Protein AF-A0A087XNB4-F1 (afdb_monomer_lite)

Secondary structure (DSSP, 8-state):
--HHHHHHHHHHHHHHHHHHHHHHHHHHHHHHHHHHHS--TTPPP-HHHHHHHHHHHHHHHHHHHHHH-GGGGGTHHHHHHHHHHHHHHTTSGGGHHHHHHHHHHHHHHHHHHHHSTTTS--TTS-TTHHHHHHHHHHHHHHHHHHHHHHHHHHHTTSTTHHHHHHHHHHHHHHHHHHHHHHHHH--HHHHHHHHHHHHHHHHHHHHHTT---

Radius of gyration: 19.54 Å; chains: 1; bounding box: 51×33×61 Å

Structure (mmCIF, N/CA/C/O backbone):
data_AF-A0A087XNB4-F1
#
_entry.id   AF-A0A087XNB4-F1
#
loop_
_atom_site.group_PDB
_atom_site.id
_atom_site.type_symbol
_atom_site.label_atom_id
_atom_site.label_alt_id
_atom_site.label_comp_id
_atom_site.label_asym_id
_atom_site.label_entity_id
_atom_site.label_seq_id
_atom_site.pdbx_PDB_ins_code
_atom_site.Cartn_x
_atom_site.Cartn_y
_atom_site.Cartn_z
_atom_site.occupancy
_atom_site.B_iso_or_equiv
_atom_site.auth_seq_id
_atom_site.auth_comp_id
_atom_site.auth_asym_id
_atom_site.auth_atom_id
_atom_site.pdbx_PDB_model_num
ATOM 1 N N . MET A 1 1 ? 27.953 -1.414 -36.081 1.00 60.91 1 MET A N 1
ATOM 2 C CA . MET A 1 1 ? 27.127 -0.581 -35.188 1.00 60.91 1 MET A CA 1
ATOM 3 C C . MET A 1 1 ? 28.060 -0.105 -34.099 1.00 60.91 1 MET A C 1
ATOM 5 O O . MET A 1 1 ? 28.612 -0.952 -33.402 1.00 60.91 1 MET A O 1
ATOM 9 N N . ASP A 1 2 ? 28.358 1.191 -34.070 1.00 81.31 2 ASP A N 1
ATOM 10 C CA . ASP A 1 2 ? 29.365 1.748 -33.164 1.00 81.31 2 ASP A CA 1
ATOM 11 C C . ASP A 1 2 ? 28.867 1.728 -31.717 1.00 81.31 2 ASP A C 1
ATOM 13 O O . ASP A 1 2 ? 27.696 1.986 -31.442 1.00 81.31 2 ASP A O 1
ATOM 17 N N . ILE A 1 3 ? 29.773 1.457 -30.776 1.00 76.12 3 ILE A N 1
ATOM 18 C CA . ILE A 1 3 ? 29.474 1.359 -29.334 1.00 76.12 3 ILE A CA 1
ATOM 19 C C . ILE A 1 3 ? 28.824 2.659 -28.804 1.00 76.12 3 ILE A C 1
ATOM 21 O O . ILE A 1 3 ? 27.988 2.637 -27.896 1.00 76.12 3 ILE A O 1
ATOM 25 N N . LEU A 1 4 ? 29.154 3.796 -29.422 1.00 74.69 4 LEU A N 1
ATOM 26 C CA . LEU A 1 4 ? 28.573 5.107 -29.122 1.00 74.69 4 LEU A CA 1
ATOM 27 C C . LEU A 1 4 ? 27.109 5.235 -29.578 1.00 74.69 4 LEU A C 1
ATOM 29 O O . LEU A 1 4 ? 26.303 5.852 -28.881 1.00 74.69 4 LEU A O 1
ATOM 33 N N . GLU A 1 5 ? 26.736 4.627 -30.707 1.00 76.88 5 GLU A N 1
ATOM 34 C CA . GLU A 1 5 ? 25.346 4.613 -31.179 1.00 76.88 5 GLU A CA 1
ATOM 35 C C . GLU A 1 5 ? 24.471 3.712 -30.303 1.00 76.88 5 GLU A C 1
ATOM 37 O O . GLU A 1 5 ? 23.331 4.070 -29.998 1.00 76.88 5 GLU A O 1
ATOM 42 N N . THR A 1 6 ? 25.013 2.581 -29.832 1.00 80.44 6 THR A N 1
ATOM 43 C CA . THR A 1 6 ? 24.311 1.693 -28.893 1.00 80.44 6 THR A CA 1
ATOM 44 C C . THR A 1 6 ? 24.045 2.359 -27.545 1.00 80.44 6 THR A C 1
ATOM 46 O O . THR A 1 6 ? 22.918 2.289 -27.054 1.00 80.44 6 THR A O 1
ATOM 49 N N . ASP A 1 7 ? 25.020 3.074 -26.971 1.00 83.19 7 ASP A N 1
ATOM 50 C CA . ASP A 1 7 ? 24.833 3.751 -25.678 1.00 83.19 7 ASP A CA 1
ATOM 51 C C . ASP A 1 7 ? 23.822 4.909 -25.775 1.00 83.19 7 ASP A C 1
ATOM 53 O O . ASP A 1 7 ? 22.916 5.053 -24.943 1.00 83.19 7 ASP A O 1
ATOM 57 N N . ALA A 1 8 ? 23.900 5.701 -26.850 1.00 81.56 8 ALA A N 1
ATOM 58 C CA . ALA A 1 8 ? 22.950 6.780 -27.103 1.00 81.56 8 ALA A CA 1
ATOM 59 C C . ALA A 1 8 ? 21.514 6.259 -27.307 1.00 81.56 8 ALA A C 1
ATOM 61 O O . ALA A 1 8 ? 20.555 6.866 -26.803 1.00 81.56 8 ALA A O 1
ATOM 62 N N . TYR A 1 9 ? 21.353 5.133 -28.009 1.00 82.50 9 TYR A N 1
ATOM 63 C CA . TYR A 1 9 ? 20.066 4.462 -28.191 1.00 82.50 9 TYR A CA 1
ATOM 64 C C . TYR A 1 9 ? 19.499 3.954 -26.858 1.00 82.50 9 TYR A C 1
ATOM 66 O O . TYR A 1 9 ? 18.350 4.263 -26.523 1.00 82.50 9 TYR A O 1
ATOM 74 N N . ASP A 1 10 ? 20.306 3.266 -26.049 1.00 83.44 10 ASP A N 1
ATOM 75 C CA . ASP A 1 10 ? 19.886 2.716 -24.756 1.00 83.44 10 ASP A CA 1
ATOM 76 C C . ASP A 1 10 ? 19.481 3.807 -23.762 1.00 83.44 10 ASP A C 1
ATOM 78 O O . ASP A 1 10 ? 18.458 3.693 -23.074 1.00 83.44 10 ASP A O 1
ATOM 82 N N . LYS A 1 11 ? 20.223 4.918 -23.716 1.00 83.56 11 LYS A N 1
ATOM 83 C CA . LYS A 1 11 ? 19.874 6.074 -22.880 1.00 83.56 11 LYS A CA 1
ATOM 84 C C . LYS A 1 11 ? 18.548 6.701 -23.308 1.00 83.56 11 LYS A C 1
ATOM 86 O O . LYS A 1 11 ? 17.718 7.024 -22.453 1.00 83.56 11 LYS A O 1
ATOM 91 N N . ARG A 1 12 ? 18.313 6.845 -24.618 1.00 85.38 12 ARG A N 1
ATOM 92 C CA . ARG A 1 12 ? 17.049 7.370 -25.160 1.00 85.38 12 ARG A CA 1
ATOM 93 C C . ARG A 1 12 ? 15.884 6.429 -24.850 1.00 85.38 12 ARG A C 1
ATOM 95 O O . ARG A 1 12 ? 14.835 6.898 -24.411 1.00 85.38 12 ARG A O 1
ATOM 102 N N . ARG A 1 13 ? 16.081 5.118 -25.003 1.00 86.44 13 ARG A N 1
ATOM 103 C CA . ARG A 1 13 ? 15.081 4.094 -24.680 1.00 86.44 13 ARG A CA 1
ATOM 104 C C . ARG A 1 13 ? 14.716 4.109 -23.198 1.00 86.44 13 ARG A C 1
ATOM 106 O O . ARG A 1 13 ? 13.531 4.171 -22.885 1.00 86.44 13 ARG A O 1
ATOM 113 N N . ARG A 1 14 ? 15.699 4.137 -22.287 1.00 82.19 14 ARG A N 1
ATOM 114 C CA . ARG A 1 14 ? 15.447 4.250 -20.837 1.00 82.19 14 ARG A CA 1
ATOM 115 C C . ARG A 1 14 ? 14.628 5.491 -20.497 1.00 82.19 14 ARG A C 1
ATOM 117 O O . ARG A 1 14 ? 13.626 5.371 -19.803 1.00 82.19 14 ARG A O 1
ATOM 124 N N . ARG A 1 15 ? 14.996 6.657 -21.039 1.00 81.50 15 ARG A N 1
ATOM 125 C CA . ARG A 1 15 ? 14.243 7.901 -20.821 1.00 81.50 15 ARG A CA 1
ATOM 126 C C . ARG A 1 15 ? 12.795 7.786 -21.292 1.00 81.50 15 ARG A C 1
ATOM 128 O O . ARG A 1 15 ? 11.897 8.169 -20.554 1.00 81.50 15 ARG A O 1
ATOM 135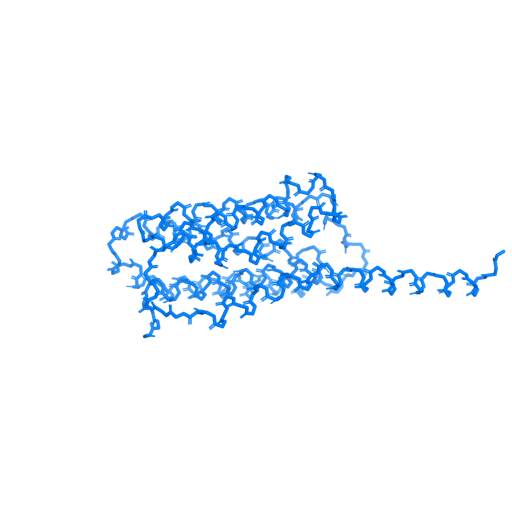 N N . ASN A 1 16 ? 12.565 7.238 -22.483 1.00 87.69 16 ASN A N 1
ATOM 136 C CA . ASN A 1 16 ? 11.213 7.074 -23.017 1.00 87.69 16 ASN A CA 1
ATOM 137 C C . ASN A 1 16 ? 10.369 6.132 -22.144 1.00 87.69 16 ASN A C 1
ATOM 139 O O . ASN A 1 16 ? 9.211 6.438 -21.875 1.00 87.69 16 ASN A O 1
ATOM 143 N N . MET A 1 17 ? 10.957 5.039 -21.646 1.00 86.31 17 MET A N 1
ATOM 144 C CA . MET A 1 17 ? 10.290 4.120 -20.716 1.00 86.31 17 MET A CA 1
ATOM 145 C C . MET A 1 17 ? 9.962 4.803 -19.383 1.00 86.31 17 MET A C 1
ATOM 147 O O . MET A 1 17 ? 8.850 4.664 -18.884 1.00 86.31 17 MET A O 1
ATOM 151 N N . SER A 1 18 ? 10.887 5.594 -18.830 1.00 85.75 18 SER A N 1
ATOM 152 C CA . SER A 1 18 ? 10.638 6.379 -17.617 1.00 85.75 18 SER A CA 1
ATOM 153 C C . SER A 1 18 ? 9.537 7.422 -17.820 1.00 85.75 18 SER A C 1
ATOM 155 O O . SER A 1 18 ? 8.663 7.544 -16.970 1.00 85.75 18 SER A O 1
ATOM 157 N N . CYS A 1 19 ? 9.528 8.139 -18.948 1.00 87.19 19 CYS A N 1
ATOM 158 C CA . CYS A 1 19 ? 8.459 9.084 -19.279 1.00 87.19 19 CYS A CA 1
ATOM 159 C C . CYS A 1 19 ? 7.106 8.378 -19.420 1.00 87.19 19 CYS A C 1
ATOM 161 O O . CYS A 1 19 ? 6.123 8.842 -18.852 1.00 87.19 19 CYS A O 1
ATOM 163 N N . ALA A 1 20 ? 7.049 7.248 -20.126 1.00 88.94 20 ALA A N 1
ATOM 164 C CA . ALA A 1 20 ? 5.820 6.476 -20.278 1.00 88.94 20 ALA A CA 1
ATOM 165 C C . ALA A 1 20 ? 5.298 5.955 -18.929 1.00 88.94 20 ALA A C 1
ATOM 167 O O . ALA A 1 20 ? 4.095 6.005 -18.677 1.00 88.94 20 ALA A O 1
ATOM 168 N N . LEU A 1 21 ? 6.189 5.508 -18.039 1.00 88.75 21 LEU A N 1
ATOM 169 C CA . LEU A 1 21 ? 5.824 5.058 -16.697 1.00 88.75 21 LEU A CA 1
ATOM 170 C C . LEU A 1 21 ? 5.305 6.215 -15.834 1.00 88.75 21 LEU A C 1
ATOM 172 O O . LEU A 1 21 ? 4.262 6.079 -15.202 1.00 88.75 21 LEU A O 1
ATOM 176 N N . LEU A 1 22 ? 5.973 7.372 -15.856 1.00 89.44 22 LEU A N 1
ATOM 177 C CA . LEU A 1 22 ? 5.508 8.572 -15.151 1.00 89.44 22 LEU A CA 1
ATOM 178 C C . LEU A 1 22 ? 4.128 9.023 -15.641 1.00 89.44 22 LEU A C 1
ATOM 180 O O . LEU A 1 22 ? 3.253 9.305 -14.828 1.00 89.44 22 LEU A O 1
ATOM 184 N N . LEU A 1 23 ? 3.911 9.033 -16.958 1.00 91.31 23 LEU A N 1
ATOM 185 C CA . LEU A 1 23 ? 2.609 9.350 -17.547 1.00 91.31 23 LEU A CA 1
ATOM 186 C C . LEU A 1 23 ? 1.542 8.318 -17.160 1.00 91.31 23 LEU A C 1
ATOM 188 O O . LEU A 1 23 ? 0.409 8.696 -16.877 1.00 91.31 23 LEU A O 1
ATOM 192 N N . SER A 1 24 ? 1.907 7.036 -17.079 1.00 91.56 24 SER A N 1
ATOM 193 C CA . SER A 1 24 ? 0.998 5.970 -16.633 1.00 91.56 24 SER A CA 1
ATOM 194 C C . SER A 1 24 ? 0.610 6.112 -15.156 1.00 91.56 24 SER A C 1
ATOM 196 O O . SER A 1 24 ? -0.505 5.763 -14.789 1.00 91.56 24 SER A O 1
ATOM 198 N N . LEU A 1 25 ? 1.500 6.642 -14.307 1.00 92.75 25 LEU A N 1
ATOM 199 C CA . LEU A 1 25 ? 1.248 6.868 -12.876 1.00 92.75 25 LEU A CA 1
ATOM 200 C C . LEU A 1 25 ? 0.511 8.181 -12.577 1.00 92.75 25 LEU A C 1
ATOM 202 O O . LEU A 1 25 ? -0.021 8.347 -11.481 1.00 92.75 25 LEU A O 1
ATOM 206 N N . LEU A 1 26 ? 0.449 9.113 -13.527 1.00 94.19 26 LEU A N 1
ATOM 207 C CA . LEU A 1 26 ? -0.264 10.382 -13.376 1.00 94.19 26 LEU A CA 1
ATOM 208 C C . LEU A 1 26 ? -1.719 10.229 -12.881 1.00 94.19 26 LEU A C 1
ATOM 210 O O . LEU A 1 26 ? -2.068 10.930 -11.929 1.00 94.19 26 LEU A O 1
ATOM 214 N N . PRO A 1 27 ? -2.561 9.319 -13.417 1.00 93.75 27 PRO A N 1
ATOM 215 C CA . PRO A 1 27 ? -3.910 9.113 -12.887 1.00 93.75 27 PRO A CA 1
ATOM 216 C C . PRO A 1 27 ? -3.914 8.635 -11.429 1.00 93.75 27 PRO A C 1
ATOM 218 O O . PRO A 1 27 ? -4.753 9.085 -10.652 1.00 93.75 27 PRO A O 1
ATOM 221 N N . PHE A 1 28 ? -2.961 7.787 -11.026 1.00 94.12 28 PHE A N 1
ATOM 222 C CA . PHE A 1 28 ? -2.816 7.358 -9.632 1.00 94.12 28 PHE A CA 1
ATOM 223 C C . PHE 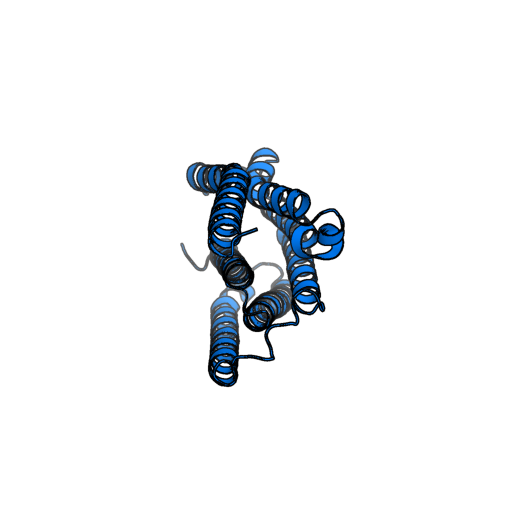A 1 28 ? -2.526 8.549 -8.706 1.00 94.12 28 PHE A C 1
ATOM 225 O O . PHE A 1 28 ? -3.207 8.724 -7.692 1.00 94.12 28 PHE A O 1
ATOM 232 N N . PHE A 1 29 ? -1.564 9.403 -9.070 1.00 93.69 29 PHE A N 1
ATOM 233 C CA . PHE A 1 29 ? -1.226 10.586 -8.276 1.00 93.69 29 PHE A CA 1
ATOM 234 C C . PHE A 1 29 ? -2.378 11.591 -8.224 1.00 93.69 29 PHE A C 1
ATOM 236 O O . PHE A 1 29 ? -2.675 12.122 -7.156 1.00 93.69 29 PHE A O 1
ATOM 243 N N . LEU A 1 30 ? -3.061 11.814 -9.350 1.00 94.19 30 LEU A N 1
ATOM 244 C CA . LEU A 1 30 ? -4.202 12.723 -9.421 1.00 94.19 30 LEU A CA 1
ATOM 245 C C . LEU A 1 30 ? -5.372 12.222 -8.567 1.00 94.19 30 LEU A C 1
ATOM 247 O O . LEU A 1 30 ? -5.955 12.998 -7.816 1.00 94.19 30 LEU A O 1
ATOM 251 N N . SER A 1 31 ? -5.676 10.923 -8.623 1.00 93.62 31 SER A N 1
ATOM 252 C CA . SER A 1 31 ? -6.711 10.313 -7.786 1.00 93.62 31 SER A CA 1
ATOM 253 C C . SER A 1 31 ? -6.347 10.355 -6.303 1.00 93.62 31 SER A C 1
ATOM 255 O O . SER A 1 31 ? -7.221 10.597 -5.477 1.00 93.62 31 SER A O 1
ATOM 257 N N . SER A 1 32 ? -5.073 10.147 -5.957 1.00 91.06 32 SER A N 1
ATOM 258 C CA . SER A 1 32 ? -4.587 10.252 -4.574 1.00 91.06 32 SER A CA 1
ATOM 259 C C . SER A 1 32 ? -4.741 11.678 -4.046 1.00 91.06 32 SER A C 1
ATOM 261 O O . SER A 1 32 ? -5.262 11.885 -2.954 1.00 91.06 32 SER A O 1
ATOM 263 N N . ALA A 1 33 ? -4.340 12.674 -4.842 1.00 92.06 33 ALA A N 1
ATOM 264 C CA . ALA A 1 33 ? -4.493 14.083 -4.499 1.00 92.06 33 ALA A CA 1
ATOM 265 C C . ALA A 1 33 ? -5.969 14.474 -4.350 1.00 92.06 33 ALA A C 1
ATOM 267 O O . ALA A 1 33 ? -6.322 15.160 -3.396 1.00 92.06 33 ALA A O 1
ATOM 268 N N . LEU A 1 34 ? -6.837 13.995 -5.248 1.00 91.06 34 LEU A N 1
ATOM 269 C CA . LEU A 1 34 ? -8.278 14.217 -5.165 1.00 91.06 34 LEU A CA 1
ATOM 270 C C . LEU A 1 34 ? -8.878 13.588 -3.902 1.00 91.06 34 LEU A C 1
ATOM 272 O O . LEU A 1 34 ? -9.683 14.232 -3.239 1.00 91.06 34 LEU A O 1
ATOM 276 N N . TYR A 1 35 ? -8.465 12.371 -3.541 1.00 89.38 35 TYR A N 1
ATOM 277 C CA . TYR A 1 35 ? -8.895 11.720 -2.303 1.00 89.38 35 TYR A CA 1
ATOM 278 C C . TYR A 1 35 ? -8.515 12.544 -1.068 1.00 89.38 35 TYR A C 1
ATOM 280 O O . TYR A 1 35 ? -9.380 12.817 -0.243 1.00 89.38 35 TYR A O 1
ATOM 288 N N . PHE A 1 36 ? -7.264 13.006 -0.963 1.00 87.75 36 PHE A N 1
ATOM 289 C CA . PHE A 1 36 ? -6.839 13.857 0.155 1.00 87.75 36 PHE A CA 1
ATOM 290 C C . PHE A 1 36 ? -7.492 15.245 0.138 1.00 87.75 36 PHE A C 1
ATOM 292 O O . PHE A 1 36 ? -7.735 15.810 1.198 1.00 87.75 36 PHE A O 1
ATOM 299 N N . TYR A 1 37 ? -7.801 15.794 -1.038 1.00 87.94 37 TYR A N 1
ATOM 300 C CA . TYR A 1 37 ? -8.512 17.068 -1.169 1.00 87.94 37 TYR A CA 1
ATOM 301 C C . TYR A 1 37 ? -9.979 16.964 -0.731 1.00 87.94 37 TYR A C 1
ATOM 303 O O . TYR A 1 37 ? -10.493 17.858 -0.066 1.00 87.94 37 TYR A O 1
ATOM 311 N N . LEU A 1 38 ? -10.650 15.868 -1.094 1.00 84.44 38 LEU A N 1
ATOM 312 C CA . LEU A 1 38 ? -12.036 15.584 -0.717 1.00 84.44 38 LEU A CA 1
ATOM 313 C C . LEU A 1 38 ? -12.165 14.975 0.683 1.00 84.44 38 LEU A C 1
ATOM 315 O O . LEU A 1 38 ? -13.283 14.723 1.126 1.00 84.44 38 LEU A O 1
ATOM 319 N N . TRP A 1 39 ? -11.050 14.707 1.364 1.00 77.06 39 TRP A N 1
ATOM 320 C CA . TRP A 1 39 ? -11.043 14.100 2.686 1.00 77.06 39 TRP A CA 1
ATOM 321 C C . TRP A 1 39 ? -11.711 15.032 3.700 1.00 77.06 39 TRP A C 1
ATOM 323 O O . TRP A 1 39 ? -11.102 15.978 4.199 1.00 77.06 39 TRP A O 1
ATOM 333 N N . THR A 1 40 ? -12.968 14.743 4.026 1.00 66.44 40 THR A N 1
ATOM 334 C CA . THR A 1 40 ? -13.670 15.352 5.153 1.00 66.44 40 THR A CA 1
ATOM 335 C C . THR A 1 40 ? -14.091 14.258 6.142 1.00 66.44 40 THR A C 1
ATOM 337 O O . THR A 1 40 ? -14.684 13.255 5.737 1.00 66.44 40 THR A O 1
ATOM 340 N N . PRO A 1 41 ? -13.770 14.411 7.441 1.00 59.03 41 PRO A N 1
ATOM 341 C CA . PRO A 1 41 ? -14.021 13.380 8.453 1.00 59.03 41 PRO A CA 1
ATOM 342 C C . PRO A 1 41 ? -15.515 13.077 8.677 1.00 59.03 41 PRO A C 1
ATOM 344 O O . PRO A 1 41 ? -15.837 12.021 9.211 1.00 59.03 41 PRO A O 1
ATOM 347 N N . ASP A 1 42 ? -16.415 13.949 8.207 1.00 56.28 42 ASP A N 1
ATOM 348 C CA . ASP A 1 42 ? -17.870 13.844 8.393 1.00 56.28 42 ASP A CA 1
ATOM 349 C C . ASP A 1 42 ? -18.633 13.332 7.152 1.00 56.28 42 ASP A C 1
ATOM 351 O O . ASP A 1 42 ? -19.862 13.428 7.083 1.00 56.28 42 ASP A O 1
ATOM 355 N N . LEU A 1 43 ? -17.938 12.811 6.132 1.00 59.06 43 LEU A N 1
ATOM 356 C CA . LEU A 1 43 ? -18.603 12.243 4.955 1.00 59.06 43 LEU A CA 1
ATOM 357 C C . LEU A 1 43 ? -19.446 11.024 5.342 1.00 59.06 43 LEU A C 1
ATOM 359 O O . LEU A 1 43 ? -18.936 10.012 5.821 1.00 59.06 43 LEU A O 1
ATOM 363 N N . VAL A 1 44 ? -20.747 11.108 5.055 1.00 72.75 44 VAL A N 1
ATOM 364 C CA . VAL A 1 44 ? -21.686 9.990 5.191 1.00 72.75 44 VAL A CA 1
ATOM 365 C C . VAL A 1 44 ? -21.141 8.781 4.415 1.00 72.75 44 VAL A C 1
ATOM 367 O O . VAL A 1 44 ? -20.773 8.931 3.240 1.00 72.75 44 VAL A O 1
ATOM 370 N N . PRO A 1 45 ? -21.082 7.582 5.028 1.00 78.88 45 PRO A N 1
ATOM 371 C CA . PRO A 1 45 ? -20.606 6.385 4.349 1.00 78.88 45 PRO A CA 1
ATOM 372 C C . PRO A 1 45 ? -21.467 6.126 3.112 1.00 78.88 45 PRO A C 1
ATOM 374 O O . PRO A 1 45 ? -22.679 5.924 3.202 1.00 78.88 45 PRO A O 1
ATOM 377 N N . SER A 1 46 ? -20.845 6.177 1.936 1.00 86.19 46 SER A N 1
ATOM 378 C CA . SER A 1 46 ? -21.529 6.086 0.651 1.00 86.19 46 SER A CA 1
ATOM 379 C C . SER A 1 46 ? -20.703 5.272 -0.337 1.00 86.19 46 SER A C 1
ATOM 381 O O . SER A 1 46 ? -19.481 5.176 -0.241 1.00 86.19 46 SER A O 1
ATOM 383 N N . VAL A 1 47 ? -21.370 4.709 -1.344 1.00 87.06 47 VAL A N 1
ATOM 384 C CA . VAL A 1 47 ? -20.688 3.982 -2.428 1.00 87.06 47 VAL A CA 1
ATOM 385 C C . VAL A 1 47 ? -19.702 4.895 -3.169 1.00 87.06 47 VAL A C 1
ATOM 387 O O . VAL A 1 47 ? -18.651 4.444 -3.616 1.00 87.06 47 VAL A O 1
ATOM 390 N N . VAL A 1 48 ? -20.006 6.195 -3.250 1.00 87.19 48 VAL A N 1
ATOM 391 C CA . VAL A 1 48 ? -19.125 7.192 -3.867 1.00 87.19 48 VAL A CA 1
ATOM 392 C C . VAL A 1 48 ? -17.857 7.389 -3.038 1.00 87.19 48 VAL A C 1
ATOM 394 O O . VAL A 1 48 ? -16.771 7.353 -3.609 1.00 87.19 48 VAL A O 1
ATOM 397 N N . SER A 1 49 ? -17.952 7.536 -1.711 1.00 86.94 49 SER A N 1
ATOM 398 C CA . SER A 1 49 ? -16.757 7.675 -0.866 1.00 86.94 49 SER A CA 1
ATOM 399 C C . SER A 1 49 ? -15.902 6.405 -0.861 1.00 86.94 49 SER A C 1
ATOM 401 O O . SER A 1 49 ? -14.676 6.509 -0.892 1.00 86.94 49 SER A O 1
ATOM 403 N N . ALA A 1 50 ? -16.521 5.223 -0.938 1.00 89.88 50 ALA A N 1
ATOM 404 C CA . ALA A 1 50 ? -15.813 3.954 -1.138 1.00 89.88 50 ALA A CA 1
ATOM 405 C C . ALA A 1 50 ? -15.056 3.927 -2.471 1.00 89.88 50 ALA A C 1
ATOM 407 O O . ALA A 1 50 ? -13.865 3.623 -2.499 1.00 89.88 50 ALA A O 1
ATOM 408 N N . GLY A 1 51 ? -15.713 4.334 -3.561 1.00 89.44 51 GLY A N 1
ATOM 409 C CA . GLY A 1 51 ? -15.084 4.446 -4.874 1.00 89.44 51 GLY A CA 1
ATOM 410 C C . GLY A 1 51 ? -13.915 5.434 -4.893 1.00 89.44 51 GLY A C 1
ATOM 411 O O . GLY A 1 51 ? -12.853 5.104 -5.409 1.00 89.44 51 GLY A O 1
ATOM 412 N N . VAL A 1 52 ? -14.070 6.618 -4.292 1.00 90.94 52 VAL A N 1
ATOM 413 C CA . VAL A 1 52 ? -13.004 7.637 -4.221 1.00 90.94 52 VAL A CA 1
ATOM 414 C C . VAL A 1 52 ? -11.816 7.148 -3.385 1.00 90.94 52 VAL A C 1
ATOM 416 O O . VAL A 1 52 ? -10.674 7.410 -3.756 1.00 90.94 52 VAL A O 1
ATOM 419 N N . LYS A 1 53 ? -12.065 6.402 -2.301 1.00 90.94 53 LYS A N 1
ATOM 420 C CA . LYS A 1 53 ? -11.019 5.818 -1.449 1.00 90.94 53 LYS A CA 1
ATOM 421 C C . LYS A 1 53 ? -10.245 4.697 -2.149 1.00 90.94 53 LYS A C 1
ATOM 423 O O . LYS A 1 53 ? -9.026 4.663 -2.053 1.00 90.94 53 LYS A O 1
ATOM 428 N N . ALA A 1 54 ? -10.932 3.832 -2.895 1.00 93.50 54 ALA A N 1
ATOM 429 C CA . ALA A 1 54 ? -10.322 2.713 -3.620 1.00 93.50 54 ALA A CA 1
ATOM 430 C C . ALA A 1 54 ? -9.752 3.089 -5.004 1.00 93.50 54 ALA A C 1
ATOM 432 O O . ALA A 1 54 ? -8.977 2.336 -5.595 1.00 93.50 54 ALA A O 1
ATOM 433 N N . ALA A 1 55 ? -10.125 4.243 -5.566 1.00 93.75 55 ALA A N 1
ATOM 434 C CA . ALA A 1 55 ? -9.700 4.651 -6.905 1.00 93.75 55 ALA A CA 1
ATOM 435 C C . ALA A 1 55 ? -8.169 4.730 -7.078 1.00 93.75 55 ALA A C 1
ATOM 437 O O . ALA A 1 55 ? -7.674 4.191 -8.074 1.00 93.75 55 ALA A O 1
ATOM 438 N N . PRO A 1 56 ? -7.382 5.313 -6.146 1.00 94.06 56 PRO A N 1
ATOM 439 C CA . PRO A 1 56 ? -5.929 5.330 -6.278 1.00 94.06 56 PRO A CA 1
ATOM 440 C C . PRO A 1 56 ? -5.342 3.915 -6.363 1.00 94.06 56 PRO A C 1
ATOM 442 O O . PRO A 1 56 ? -4.569 3.612 -7.274 1.00 94.06 56 PRO A O 1
ATOM 445 N N . THR A 1 57 ? -5.744 3.016 -5.465 1.00 94.44 57 THR A N 1
ATOM 446 C CA . THR A 1 57 ? -5.221 1.645 -5.410 1.00 94.44 57 THR A CA 1
ATOM 447 C C . THR A 1 57 ? -5.603 0.836 -6.656 1.00 94.44 57 THR A C 1
ATOM 449 O O . THR A 1 57 ? -4.746 0.149 -7.218 1.00 94.44 57 THR A O 1
ATOM 452 N N . LEU A 1 58 ? -6.819 1.003 -7.194 1.00 95.56 58 LEU A N 1
ATOM 453 C CA . LEU A 1 58 ? -7.241 0.387 -8.466 1.00 95.56 58 LEU A CA 1
ATOM 454 C C . LEU A 1 58 ? -6.491 0.925 -9.693 1.00 95.56 58 LEU A C 1
ATOM 456 O O . LEU A 1 58 ? -6.128 0.159 -10.593 1.00 95.56 58 LEU A O 1
ATOM 460 N N . LEU A 1 59 ? -6.237 2.233 -9.750 1.00 95.62 59 LEU A N 1
ATOM 461 C CA . LEU A 1 59 ? -5.458 2.833 -10.836 1.00 95.62 59 LEU A CA 1
ATOM 462 C C . LEU A 1 59 ? -4.021 2.315 -10.814 1.00 95.62 59 LEU A C 1
ATOM 464 O O . LEU A 1 59 ? -3.485 1.940 -11.858 1.00 95.62 59 LEU A O 1
ATOM 468 N N . LEU A 1 60 ? -3.425 2.197 -9.626 1.00 94.38 60 LEU A N 1
ATOM 469 C CA . LEU A 1 60 ? -2.106 1.593 -9.467 1.00 94.38 60 LEU A CA 1
ATOM 470 C C . LEU A 1 60 ? -2.104 0.117 -9.896 1.00 94.38 60 LEU A C 1
ATOM 472 O O . LEU A 1 60 ? -1.191 -0.303 -10.609 1.00 94.38 60 LEU A O 1
ATOM 476 N N . ALA A 1 61 ? -3.143 -0.654 -9.553 1.00 94.50 61 ALA A N 1
ATOM 477 C CA . ALA A 1 61 ? -3.300 -2.039 -10.010 1.00 94.50 61 ALA A CA 1
ATOM 478 C C . ALA A 1 61 ? -3.320 -2.132 -11.544 1.00 94.50 61 ALA A C 1
ATOM 480 O O . ALA A 1 61 ? -2.634 -2.968 -12.132 1.00 94.50 61 ALA A O 1
ATOM 481 N N . THR A 1 62 ? -4.049 -1.227 -12.200 1.00 93.25 62 THR A N 1
ATOM 482 C CA . THR A 1 62 ? -4.156 -1.156 -13.666 1.00 93.25 62 THR A CA 1
ATOM 483 C C . THR A 1 62 ? -2.810 -0.835 -14.323 1.00 93.25 62 THR A C 1
ATOM 485 O O . THR A 1 62 ? -2.437 -1.446 -15.331 1.00 93.25 62 THR A O 1
ATOM 488 N N . VAL A 1 63 ? -2.023 0.070 -13.735 1.00 93.56 63 VAL A N 1
ATOM 489 C CA . VAL A 1 63 ? -0.656 0.360 -14.200 1.00 93.56 63 VAL A CA 1
ATOM 490 C C . VAL A 1 63 ? 0.232 -0.874 -14.050 1.00 93.56 63 VAL A C 1
ATOM 492 O O . VAL A 1 63 ? 0.908 -1.277 -14.993 1.00 93.56 63 VAL A O 1
ATOM 495 N N . VAL A 1 64 ? 0.191 -1.545 -12.900 1.00 91.50 64 VAL A N 1
ATOM 496 C CA . VAL A 1 64 ? 0.982 -2.763 -12.680 1.00 91.50 64 VAL A CA 1
ATOM 497 C C . VAL A 1 64 ? 0.598 -3.870 -13.671 1.00 91.50 64 VAL A C 1
ATOM 499 O O . VAL A 1 64 ? 1.493 -4.541 -14.191 1.00 91.50 64 VAL A O 1
ATOM 502 N N . LEU A 1 65 ? -0.693 -4.040 -13.970 1.00 91.50 65 LEU A N 1
ATOM 503 C CA . LEU A 1 65 ? -1.202 -5.011 -14.947 1.00 91.50 65 LEU A CA 1
ATOM 504 C C . LEU A 1 65 ? -0.769 -4.697 -16.376 1.00 91.50 65 LEU A C 1
ATOM 506 O O . LEU A 1 65 ? -0.337 -5.598 -17.091 1.00 91.50 65 LEU A O 1
ATOM 510 N N . SER A 1 66 ? -0.862 -3.437 -16.794 1.00 90.06 66 SER A N 1
ATOM 511 C CA . SER A 1 66 ? -0.505 -3.031 -18.159 1.00 90.06 66 SER A CA 1
ATOM 512 C C . SER A 1 66 ? 0.991 -3.181 -18.443 1.00 90.06 66 SER A C 1
ATOM 514 O O . SER A 1 66 ? 1.364 -3.538 -19.558 1.00 90.06 66 SER A O 1
ATOM 516 N N . TRP A 1 67 ? 1.845 -2.985 -17.435 1.00 88.81 67 TRP A N 1
ATOM 517 C CA . TRP A 1 67 ? 3.300 -3.083 -17.589 1.00 88.81 67 TRP A CA 1
ATOM 518 C C . TRP A 1 67 ? 3.862 -4.495 -17.372 1.00 88.81 67 TRP A C 1
ATOM 520 O O . TRP A 1 67 ? 4.826 -4.870 -18.035 1.00 88.81 67 TRP A O 1
ATOM 530 N N . ASN A 1 68 ? 3.282 -5.288 -16.463 1.00 85.38 68 ASN A N 1
ATOM 531 C CA . ASN A 1 68 ? 3.789 -6.630 -16.123 1.00 85.38 68 ASN A CA 1
ATOM 532 C C . ASN A 1 68 ? 2.958 -7.779 -16.723 1.00 85.38 68 ASN A C 1
ATOM 534 O O . ASN A 1 68 ? 3.343 -8.947 -16.614 1.00 85.38 68 ASN A O 1
ATOM 538 N N . GLY A 1 69 ? 1.821 -7.461 -17.345 1.00 85.00 69 GLY A N 1
ATOM 539 C CA . GLY A 1 69 ? 0.885 -8.423 -17.915 1.00 85.00 69 GLY A CA 1
ATOM 540 C C . GLY A 1 69 ? 0.088 -9.209 -16.868 1.00 85.00 69 GLY A C 1
ATOM 541 O O . GLY A 1 69 ? 0.23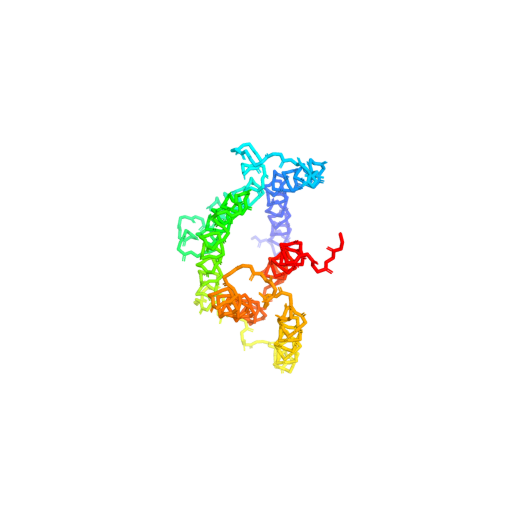6 -9.040 -15.655 1.00 85.00 69 GLY A O 1
ATOM 542 N N . GLY A 1 70 ? -0.754 -10.128 -17.350 1.00 80.00 70 GLY A N 1
ATOM 543 C CA . GLY A 1 70 ? -1.683 -10.902 -16.513 1.00 80.00 70 GLY A CA 1
ATOM 544 C C . GLY A 1 70 ? -1.021 -11.802 -15.463 1.00 80.00 70 GLY A C 1
ATOM 545 O O . GLY A 1 70 ? -1.643 -12.134 -14.463 1.00 80.00 70 GLY A O 1
ATOM 546 N N . GLN A 1 71 ? 0.264 -12.138 -15.621 1.00 81.88 71 GLN A N 1
ATOM 547 C CA . GLN A 1 71 ? 1.012 -12.897 -14.608 1.00 81.88 71 GLN A CA 1
ATOM 548 C C . GLN A 1 71 ? 1.147 -12.135 -13.278 1.00 81.88 71 GLN A C 1
ATOM 550 O O . GLN A 1 71 ? 1.318 -12.753 -12.232 1.00 81.88 71 GLN A O 1
ATOM 555 N N . SER A 1 72 ? 1.019 -10.803 -13.296 1.00 83.62 72 SER A N 1
ATOM 556 C CA . SER A 1 72 ? 1.029 -9.974 -12.086 1.00 83.62 72 SER A CA 1
ATOM 557 C C . SER A 1 72 ? -0.258 -10.089 -11.254 1.00 83.62 72 SER A C 1
ATOM 559 O O . SER A 1 72 ? -0.260 -9.715 -10.081 1.00 83.62 72 SER A O 1
ATOM 561 N N . VAL A 1 73 ? -1.350 -10.633 -11.818 1.00 82.75 73 VAL A N 1
ATOM 562 C CA . VAL A 1 73 ? -2.631 -10.833 -11.104 1.00 82.75 73 VAL A CA 1
ATOM 563 C C . VAL A 1 73 ? -2.453 -11.757 -9.902 1.00 82.75 73 VAL A C 1
ATOM 565 O O . VAL A 1 73 ? -3.019 -11.493 -8.852 1.00 82.75 73 VAL A O 1
ATOM 568 N N . LEU A 1 74 ? -1.621 -12.796 -10.013 1.00 85.38 74 LEU A N 1
ATOM 569 C CA . LEU A 1 74 ? -1.300 -13.689 -8.891 1.00 85.38 74 LEU A CA 1
ATOM 570 C C . LEU A 1 74 ? -0.253 -13.100 -7.929 1.00 85.38 74 LEU A C 1
ATOM 572 O O . LEU A 1 74 ? 0.216 -13.800 -7.035 1.00 85.38 74 LEU A O 1
ATOM 576 N N . GLY A 1 75 ? 0.130 -11.835 -8.116 1.00 89.62 75 GLY A N 1
ATOM 577 C CA . GLY A 1 75 ? 1.115 -11.157 -7.289 1.00 89.62 75 GLY A CA 1
ATOM 578 C C . GLY A 1 75 ? 0.733 -9.724 -6.939 1.00 89.62 75 GLY A C 1
ATOM 579 O O . GLY A 1 75 ? -0.300 -9.496 -6.312 1.00 89.62 75 GLY A O 1
ATOM 580 N N . VAL A 1 76 ? 1.561 -8.746 -7.326 1.00 91.75 76 VAL A N 1
ATOM 581 C CA . VAL A 1 76 ? 1.377 -7.336 -6.928 1.00 91.75 76 VAL A CA 1
ATOM 582 C C . VAL A 1 76 ? 0.038 -6.766 -7.402 1.00 91.75 76 VAL A C 1
ATOM 584 O O . VAL A 1 76 ? -0.618 -6.065 -6.640 1.00 91.75 76 VAL A O 1
ATOM 587 N N . ALA A 1 77 ? -0.415 -7.067 -8.623 1.00 93.44 77 ALA A N 1
ATOM 588 C CA . ALA A 1 77 ? -1.706 -6.551 -9.080 1.00 93.44 77 ALA A CA 1
ATOM 589 C C . ALA A 1 77 ? -2.884 -7.148 -8.297 1.00 93.44 77 ALA A C 1
ATOM 591 O O . ALA A 1 77 ? -3.808 -6.418 -7.952 1.00 93.44 77 ALA A O 1
ATOM 592 N N . GLY A 1 78 ? -2.838 -8.446 -7.983 1.00 94.12 78 GLY A N 1
ATOM 593 C CA . GLY A 1 78 ? -3.844 -9.085 -7.131 1.00 94.12 78 GLY A CA 1
ATOM 594 C C . GLY A 1 78 ? -3.865 -8.480 -5.736 1.00 94.12 78 GLY A C 1
ATOM 595 O O . GLY A 1 78 ? -4.933 -8.134 -5.240 1.00 94.12 78 GLY A O 1
ATOM 596 N N . GLY A 1 79 ? -2.687 -8.270 -5.144 1.00 95.50 79 GLY A N 1
ATOM 597 C CA . GLY A 1 79 ? -2.562 -7.569 -3.871 1.00 95.50 79 GLY A CA 1
ATOM 598 C C . GLY A 1 79 ? -3.209 -6.184 -3.917 1.00 95.50 79 GLY A C 1
ATOM 599 O O . GLY A 1 79 ? -4.019 -5.875 -3.054 1.00 95.50 79 GLY A O 1
ATOM 600 N N . LEU A 1 80 ? -2.958 -5.396 -4.968 1.00 96.06 80 LEU A N 1
ATOM 601 C CA . LEU A 1 80 ? -3.535 -4.052 -5.115 1.00 96.06 80 LEU A CA 1
ATOM 602 C C . LEU A 1 80 ? -5.059 -4.076 -5.278 1.00 96.06 80 LEU A C 1
ATOM 604 O O . LEU A 1 80 ? -5.744 -3.207 -4.743 1.00 96.06 80 LEU A O 1
ATOM 608 N N . ILE A 1 81 ? -5.600 -5.082 -5.970 1.00 96.69 81 ILE A N 1
ATOM 609 C CA . ILE A 1 81 ? -7.050 -5.288 -6.081 1.00 96.69 81 ILE A CA 1
ATOM 610 C C . ILE A 1 81 ? -7.647 -5.621 -4.708 1.00 96.69 81 ILE A C 1
ATOM 612 O O . ILE A 1 81 ? -8.656 -5.033 -4.328 1.00 96.69 81 ILE A O 1
ATOM 616 N N . PHE A 1 82 ? -7.022 -6.511 -3.933 1.00 96.81 82 PHE A N 1
ATOM 617 C CA . PHE A 1 82 ? -7.470 -6.813 -2.570 1.00 96.81 82 PHE A CA 1
ATOM 618 C C . PHE A 1 82 ? -7.330 -5.611 -1.627 1.00 96.81 82 PHE A C 1
ATOM 620 O O . PHE A 1 82 ? -8.218 -5.391 -0.806 1.00 96.81 82 PHE A O 1
ATOM 627 N N . SER A 1 83 ? -6.283 -4.793 -1.778 1.00 96.12 83 SER A N 1
ATOM 628 C CA . SER A 1 83 ? -6.150 -3.520 -1.061 1.00 96.12 83 SER A CA 1
ATOM 629 C C . SER A 1 83 ? -7.305 -2.573 -1.390 1.00 96.12 83 SER A C 1
ATOM 631 O O . SER A 1 83 ? -7.917 -2.032 -0.479 1.00 96.12 83 SER A O 1
ATOM 633 N N . ALA A 1 84 ? -7.680 -2.443 -2.664 1.00 95.88 84 ALA A N 1
ATOM 634 C CA . ALA A 1 84 ? -8.828 -1.636 -3.073 1.00 95.88 84 ALA A CA 1
ATOM 635 C C . ALA A 1 84 ? -10.169 -2.165 -2.530 1.00 95.88 84 ALA A C 1
ATOM 637 O O . ALA A 1 84 ? -11.044 -1.388 -2.154 1.00 95.88 84 ALA A O 1
ATOM 638 N N . VAL A 1 85 ? -10.344 -3.489 -2.457 1.00 95.69 85 VAL A N 1
ATOM 639 C CA . VAL A 1 85 ? -11.511 -4.093 -1.790 1.00 95.69 85 VAL A CA 1
ATOM 640 C C . VAL A 1 85 ? -11.514 -3.738 -0.303 1.00 95.69 85 VAL A C 1
ATOM 642 O O . VAL A 1 85 ? -12.554 -3.355 0.229 1.00 95.69 85 VAL A O 1
ATOM 645 N N . GLY A 1 86 ? -10.351 -3.803 0.349 1.00 94.31 86 GLY A N 1
ATOM 646 C CA . GLY A 1 86 ? -10.167 -3.345 1.722 1.00 94.31 86 GLY A CA 1
ATOM 647 C C . GLY A 1 86 ? -10.575 -1.882 1.904 1.00 94.31 86 GLY A C 1
ATOM 648 O O . GLY A 1 86 ? -11.380 -1.584 2.785 1.00 94.31 86 GLY A O 1
ATOM 649 N N . ASP A 1 87 ? -10.102 -0.993 1.027 1.00 93.44 87 ASP A N 1
ATOM 650 C CA . ASP A 1 87 ? -10.443 0.435 1.017 1.00 93.44 87 ASP A CA 1
ATOM 651 C C . ASP A 1 87 ? -11.957 0.656 0.925 1.00 93.44 87 ASP A C 1
ATOM 653 O O . ASP A 1 87 ? -12.514 1.442 1.694 1.00 93.44 87 ASP A O 1
ATOM 657 N N . CYS A 1 88 ? -12.643 -0.075 0.043 1.00 92.56 88 CYS A N 1
ATOM 658 C CA . CYS A 1 88 ? -14.099 -0.029 -0.069 1.00 92.56 88 CYS A CA 1
ATOM 659 C C . CYS A 1 88 ? -14.794 -0.485 1.221 1.00 92.56 88 CYS A C 1
ATOM 661 O O . CYS A 1 88 ? -15.715 0.180 1.693 1.00 92.56 88 CYS A O 1
ATOM 663 N N . CYS A 1 89 ? -14.366 -1.608 1.802 1.00 92.25 89 CYS A N 1
ATOM 664 C CA . CYS A 1 89 ? -14.968 -2.155 3.019 1.00 92.25 89 CYS A CA 1
ATOM 665 C C . CYS A 1 89 ? -14.801 -1.221 4.224 1.00 92.25 89 CYS A C 1
ATOM 667 O O . CYS A 1 89 ? -15.713 -1.121 5.038 1.00 92.25 89 CYS A O 1
ATOM 669 N N . LEU A 1 90 ? -13.682 -0.501 4.327 1.00 89.75 90 LEU A N 1
ATOM 670 C CA . LEU A 1 90 ? -13.407 0.406 5.446 1.00 89.75 90 LEU A CA 1
ATOM 671 C C . LEU A 1 90 ? -14.345 1.613 5.537 1.00 89.75 90 LEU A C 1
ATOM 673 O O . LEU A 1 90 ? -14.384 2.259 6.582 1.00 89.75 90 LEU A O 1
ATOM 677 N N . VAL A 1 91 ? -15.084 1.941 4.474 1.00 89.31 91 VAL A N 1
ATOM 678 C CA . VAL A 1 91 ? -16.063 3.038 4.517 1.00 89.31 91 VAL A CA 1
ATOM 679 C C . VAL A 1 91 ? -17.214 2.730 5.467 1.00 89.31 91 VAL A C 1
ATOM 681 O O . VAL A 1 91 ? -17.763 3.650 6.070 1.00 89.31 91 VAL A O 1
ATOM 684 N N . TRP A 1 92 ? -17.557 1.453 5.647 1.00 88.06 92 TRP A N 1
ATOM 685 C CA . TRP A 1 92 ? -18.601 1.039 6.578 1.00 88.06 92 TRP A CA 1
ATOM 686 C C . TRP A 1 92 ? -17.987 0.392 7.823 1.00 88.06 92 TRP A C 1
ATOM 688 O O . TRP A 1 92 ? -17.257 -0.592 7.696 1.00 88.06 92 TRP A O 1
ATOM 698 N N . PRO A 1 93 ? -18.322 0.865 9.038 1.00 84.88 93 PRO A N 1
ATOM 699 C CA . PRO A 1 93 ? -17.754 0.320 10.272 1.00 84.88 93 PRO A CA 1
ATOM 700 C C . PRO A 1 93 ? -18.070 -1.174 10.455 1.00 84.88 93 PRO A C 1
ATOM 702 O O . PRO A 1 93 ? -17.215 -1.931 10.904 1.00 84.88 93 PRO A O 1
ATOM 705 N N . GLU A 1 94 ? -19.248 -1.624 10.012 1.00 88.19 94 GLU A N 1
ATOM 706 C CA . GLU A 1 94 ? -19.670 -3.035 10.064 1.00 88.19 94 GLU A CA 1
ATOM 707 C C . GLU A 1 94 ? -18.789 -3.967 9.213 1.00 88.19 94 GLU A C 1
ATOM 709 O O . GLU A 1 94 ? -18.659 -5.161 9.484 1.00 88.19 94 GLU A O 1
ATOM 714 N N . LEU A 1 95 ? -18.155 -3.426 8.168 1.00 90.44 95 LEU A N 1
ATOM 715 C CA . LEU A 1 95 ? -17.295 -4.173 7.253 1.00 90.44 95 LEU A CA 1
ATOM 716 C C . LEU A 1 95 ? -15.810 -4.038 7.601 1.00 90.44 95 LEU A C 1
ATOM 718 O O . LEU A 1 95 ? -14.974 -4.580 6.878 1.00 90.44 95 LEU A O 1
ATOM 722 N N . PHE A 1 96 ? -15.461 -3.396 8.719 1.00 90.25 96 PHE A N 1
ATOM 723 C CA . PHE A 1 96 ? -14.073 -3.171 9.123 1.00 90.25 96 PHE A CA 1
ATOM 724 C C . PHE A 1 96 ? -13.245 -4.466 9.173 1.00 90.25 96 PHE A C 1
ATOM 726 O O . PHE A 1 96 ? -12.154 -4.524 8.610 1.00 90.25 96 PHE A O 1
ATOM 733 N N . ILE A 1 97 ? -13.781 -5.533 9.777 1.00 91.25 97 ILE A N 1
ATOM 734 C CA . ILE A 1 97 ? -13.089 -6.832 9.880 1.00 91.25 97 ILE A CA 1
ATOM 735 C C . ILE A 1 97 ? -12.899 -7.467 8.495 1.00 91.25 97 ILE A C 1
ATOM 737 O O . ILE A 1 97 ? -11.834 -8.010 8.203 1.00 91.25 97 ILE A O 1
ATOM 741 N N . HIS A 1 98 ? -13.903 -7.364 7.619 1.00 93.75 98 HIS A N 1
ATOM 742 C CA . HIS A 1 98 ? -13.815 -7.862 6.245 1.00 93.75 98 HIS A CA 1
ATOM 743 C C . HIS A 1 98 ? -12.771 -7.078 5.439 1.00 93.75 98 HIS A C 1
ATOM 745 O O . HIS A 1 98 ? -11.978 -7.678 4.715 1.00 93.75 98 HIS A O 1
ATOM 751 N N . GLY A 1 99 ? -12.719 -5.755 5.620 1.00 94.00 99 GLY A N 1
ATOM 752 C CA . GLY A 1 99 ? -11.708 -4.893 5.016 1.00 94.00 99 GLY A CA 1
ATOM 753 C C . GLY A 1 99 ? -10.300 -5.236 5.495 1.00 94.00 99 GLY A C 1
ATOM 754 O O . GLY A 1 99 ? -9.409 -5.445 4.676 1.00 94.00 99 GLY A O 1
ATOM 755 N N . MET A 1 100 ? -10.110 -5.402 6.807 1.00 94.56 100 MET A N 1
ATOM 756 C CA . MET A 1 100 ? -8.847 -5.864 7.392 1.00 94.56 100 MET A CA 1
ATOM 757 C C . MET A 1 100 ? -8.429 -7.228 6.828 1.00 94.56 100 MET A C 1
ATOM 759 O O . MET A 1 100 ? -7.264 -7.419 6.485 1.00 94.56 100 MET A O 1
ATOM 763 N N . GLY A 1 101 ? -9.376 -8.157 6.676 1.00 95.31 101 GLY A N 1
ATOM 764 C CA . GLY A 1 101 ? -9.145 -9.451 6.036 1.00 95.31 101 GLY A CA 1
ATOM 765 C C . GLY A 1 101 ? -8.696 -9.319 4.578 1.00 95.31 101 GLY A C 1
ATOM 766 O O . GLY A 1 101 ? -7.733 -9.968 4.175 1.00 95.31 101 GLY A O 1
ATOM 767 N N . ALA A 1 102 ? -9.325 -8.438 3.796 1.00 96.69 102 ALA A N 1
ATOM 768 C CA . ALA A 1 102 ? -8.920 -8.166 2.418 1.00 96.69 102 ALA A CA 1
ATOM 769 C C . ALA A 1 102 ? -7.492 -7.594 2.345 1.00 96.69 102 ALA A C 1
ATOM 771 O O . ALA A 1 102 ? -6.674 -8.085 1.567 1.00 96.69 102 ALA A O 1
ATOM 772 N N . PHE A 1 103 ? -7.141 -6.640 3.212 1.00 96.31 103 PHE A N 1
ATOM 773 C CA . PHE A 1 103 ? -5.765 -6.144 3.311 1.00 96.31 103 PHE A CA 1
ATOM 774 C C . PHE A 1 103 ? -4.776 -7.221 3.771 1.00 96.31 103 PHE A C 1
ATOM 776 O O . PHE A 1 103 ? -3.661 -7.277 3.262 1.00 96.31 103 PHE A O 1
ATOM 783 N N . ALA A 1 104 ? -5.163 -8.110 4.688 1.00 96.25 104 ALA A N 1
ATOM 784 C CA . ALA A 1 104 ? -4.320 -9.229 5.105 1.00 96.25 104 ALA A CA 1
ATOM 785 C C . ALA A 1 104 ? -3.999 -10.160 3.923 1.00 96.25 104 ALA A C 1
ATOM 787 O O . ALA A 1 104 ? -2.843 -10.542 3.730 1.00 96.25 104 ALA A O 1
ATOM 788 N N . VAL A 1 105 ? -4.998 -10.473 3.089 1.00 96.88 105 VAL A N 1
ATOM 789 C CA . VAL A 1 105 ? -4.803 -11.236 1.846 1.00 96.88 105 VAL A CA 1
ATOM 790 C C . VAL A 1 105 ? -3.897 -10.475 0.875 1.00 96.88 105 VAL A C 1
ATOM 792 O O . VAL A 1 105 ? -3.005 -11.082 0.283 1.00 96.88 105 VAL A O 1
ATOM 795 N N . ALA A 1 106 ? -4.052 -9.153 0.753 1.00 96.56 106 ALA A N 1
ATOM 796 C CA . ALA A 1 106 ? -3.161 -8.329 -0.063 1.00 96.56 106 ALA A CA 1
ATOM 797 C C . ALA A 1 106 ? -1.698 -8.431 0.400 1.00 96.56 106 ALA A C 1
ATOM 799 O O . ALA A 1 106 ? -0.818 -8.753 -0.401 1.00 96.56 106 ALA A O 1
ATOM 800 N N . HIS A 1 107 ? -1.443 -8.249 1.699 1.00 96.31 107 HIS A N 1
ATOM 801 C CA . HIS A 1 107 ? -0.110 -8.344 2.307 1.00 96.31 107 HIS A CA 1
ATOM 802 C C . HIS A 1 107 ? 0.513 -9.733 2.139 1.00 96.31 107 HIS A C 1
ATOM 804 O O . HIS A 1 107 ? 1.718 -9.846 1.893 1.00 96.31 107 HIS A O 1
ATOM 810 N N . LEU A 1 108 ? -0.297 -10.796 2.182 1.00 95.31 108 LEU A N 1
ATOM 811 C CA . LEU A 1 108 ? 0.141 -12.155 1.858 1.00 95.31 108 LEU A CA 1
ATOM 812 C C . LEU A 1 108 ? 0.531 -12.305 0.382 1.00 95.31 108 LEU A C 1
ATOM 814 O O . LEU A 1 108 ? 1.599 -12.847 0.098 1.00 95.31 108 LEU A O 1
ATOM 818 N N . LEU A 1 109 ? -0.276 -11.801 -0.556 1.00 94.88 109 LEU A N 1
ATOM 819 C CA . LEU A 1 109 ? 0.046 -11.841 -1.988 1.00 94.88 109 LEU A CA 1
ATOM 820 C C . LEU A 1 109 ? 1.335 -11.073 -2.297 1.00 94.88 109 LEU A C 1
ATOM 822 O O . LEU A 1 109 ? 2.200 -11.585 -3.014 1.00 94.88 109 LEU A O 1
ATOM 826 N N . TYR A 1 110 ? 1.513 -9.886 -1.713 1.00 94.56 110 TYR A N 1
ATOM 827 C CA . TYR A 1 110 ? 2.760 -9.128 -1.818 1.00 94.56 110 TYR A CA 1
ATOM 828 C C . TYR A 1 110 ? 3.943 -9.930 -1.269 1.00 94.56 110 TYR A C 1
ATOM 830 O O . TYR A 1 110 ? 4.948 -10.093 -1.959 1.00 94.56 110 TYR A O 1
ATOM 838 N N . SER A 1 111 ? 3.796 -10.513 -0.079 1.00 93.56 111 SER A N 1
ATOM 839 C CA . SER A 1 111 ? 4.830 -11.331 0.563 1.00 93.56 111 SER A CA 1
ATOM 840 C C . SER A 1 111 ? 5.247 -12.527 -0.296 1.00 93.56 111 SER A C 1
ATOM 842 O O . SER A 1 111 ? 6.437 -12.727 -0.546 1.00 93.56 111 SER A O 1
ATOM 844 N N . VAL A 1 112 ? 4.282 -13.297 -0.809 1.00 92.56 112 VAL A N 1
ATOM 845 C CA . VAL A 1 112 ? 4.540 -14.436 -1.708 1.00 92.56 112 VAL A CA 1
ATOM 846 C C . VAL A 1 112 ? 5.234 -13.968 -2.988 1.00 92.56 112 VAL A C 1
ATOM 848 O O . VAL A 1 112 ? 6.179 -14.607 -3.452 1.00 92.56 112 VAL A O 1
ATOM 851 N N . THR A 1 113 ? 4.827 -12.820 -3.530 1.00 90.88 113 THR A N 1
ATOM 852 C CA . THR A 1 113 ? 5.444 -12.250 -4.734 1.00 90.88 113 THR A CA 1
ATOM 853 C C . THR A 1 113 ? 6.892 -11.847 -4.499 1.00 90.88 113 THR A C 1
ATOM 855 O O . THR A 1 113 ? 7.752 -12.159 -5.320 1.00 90.88 113 THR A O 1
ATOM 858 N N . PHE A 1 114 ? 7.187 -11.204 -3.369 1.00 90.25 114 PHE A N 1
ATOM 859 C CA . PHE A 1 114 ? 8.542 -10.774 -3.014 1.00 90.25 114 PHE A CA 1
ATOM 860 C C . PHE A 1 114 ? 9.465 -11.956 -2.705 1.00 90.25 114 PHE A C 1
ATOM 862 O O . PHE A 1 114 ? 10.680 -11.838 -2.846 1.00 90.25 114 PHE A O 1
ATOM 869 N N . LEU A 1 115 ? 8.896 -13.104 -2.328 1.00 87.56 115 LEU A N 1
ATOM 870 C CA . LEU A 1 115 ? 9.628 -14.354 -2.139 1.00 87.56 115 LEU A CA 1
ATOM 871 C C . LEU A 1 115 ? 9.889 -15.106 -3.460 1.00 87.56 115 LEU A C 1
ATOM 873 O O . LEU A 1 115 ? 10.751 -15.982 -3.507 1.00 87.56 115 LEU A O 1
ATOM 877 N N . SER A 1 116 ? 9.161 -14.778 -4.531 1.00 84.12 116 SER A N 1
ATOM 878 C CA . SER A 1 116 ? 9.288 -15.432 -5.836 1.00 84.12 116 SER A CA 1
ATOM 879 C C . SER A 1 116 ? 10.647 -15.172 -6.491 1.00 84.12 116 SER A C 1
ATOM 881 O O . SER A 1 116 ? 11.258 -14.117 -6.313 1.00 84.12 116 SER A O 1
ATOM 883 N N . SER A 1 117 ? 11.090 -16.108 -7.338 1.00 62.44 117 SER A N 1
ATOM 884 C CA . SER A 1 117 ? 12.375 -16.045 -8.051 1.00 62.44 117 SER A CA 1
ATOM 885 C C . SER A 1 117 ? 12.573 -14.756 -8.855 1.00 62.44 117 SER A C 1
ATOM 887 O O . SER A 1 117 ? 13.702 -14.302 -9.006 1.00 62.44 117 SER A O 1
ATOM 889 N N . ARG A 1 118 ? 11.484 -14.111 -9.302 1.00 68.12 118 ARG A N 1
ATOM 890 C CA . ARG A 1 118 ? 11.523 -12.815 -10.005 1.00 68.12 118 ARG A CA 1
ATOM 891 C C . ARG A 1 118 ? 12.049 -11.656 -9.155 1.00 68.12 118 ARG A C 1
ATOM 893 O O . ARG A 1 118 ? 12.576 -10.697 -9.707 1.00 68.12 118 ARG A O 1
ATOM 900 N N . TYR A 1 119 ? 11.902 -11.749 -7.837 1.00 67.25 119 TYR A N 1
ATOM 901 C CA . TYR A 1 119 ? 12.379 -10.766 -6.864 1.00 67.25 119 TYR A CA 1
ATOM 902 C C . TYR A 1 119 ? 13.564 -11.295 -6.040 1.00 67.25 119 TYR A C 1
ATOM 904 O O . TYR A 1 119 ? 14.211 -10.530 -5.328 1.00 67.25 119 TYR A O 1
ATOM 912 N N . ALA A 1 120 ? 13.894 -12.585 -6.172 1.00 58.41 120 ALA A N 1
ATOM 913 C CA . ALA A 1 120 ? 14.896 -13.277 -5.366 1.00 58.41 120 ALA A CA 1
ATOM 914 C C . ALA A 1 120 ? 16.353 -13.093 -5.835 1.00 58.41 120 ALA A C 1
ATOM 916 O O . ALA A 1 120 ? 17.217 -13.873 -5.440 1.00 58.41 120 ALA A O 1
ATOM 917 N N . THR A 1 121 ? 16.682 -12.118 -6.689 1.00 50.31 121 THR A N 1
ATOM 918 C CA . THR A 1 121 ? 18.036 -12.059 -7.273 1.00 50.31 121 THR A CA 1
ATOM 919 C C . THR A 1 121 ? 18.619 -10.652 -7.337 1.00 50.31 121 THR A C 1
ATOM 921 O O . THR A 1 121 ? 18.562 -9.985 -8.360 1.00 50.31 121 THR A O 1
ATOM 924 N N . TYR A 1 122 ? 19.259 -10.260 -6.233 1.00 48.78 122 TYR A N 1
ATOM 925 C CA . TYR A 1 122 ? 20.472 -9.421 -6.197 1.00 48.78 122 TYR A CA 1
ATOM 926 C C . TYR A 1 122 ? 21.377 -9.834 -5.014 1.00 48.78 122 TYR A C 1
ATOM 928 O O . TYR A 1 122 ? 22.064 -9.025 -4.399 1.00 48.78 122 TYR A O 1
ATOM 936 N N . SER A 1 123 ? 21.382 -11.123 -4.655 1.00 43.62 123 SER A N 1
ATOM 937 C CA . SER A 1 123 ? 22.188 -11.641 -3.538 1.00 43.62 123 SER A CA 1
ATOM 938 C C . SER A 1 123 ? 23.674 -11.853 -3.871 1.00 43.62 123 SER A C 1
ATOM 940 O O . SER A 1 123 ? 24.417 -12.285 -2.997 1.00 43.62 123 SER A O 1
ATOM 942 N N . SER A 1 124 ? 24.131 -11.541 -5.090 1.00 39.78 124 SER A N 1
ATOM 943 C CA . SER A 1 124 ? 25.455 -11.967 -5.580 1.00 39.78 124 SER A CA 1
ATOM 944 C C . SER A 1 124 ? 26.520 -10.866 -5.709 1.00 39.78 124 SER A C 1
ATOM 946 O O . SER A 1 124 ? 27.640 -11.189 -6.089 1.00 39.78 124 SER A O 1
ATOM 948 N N . SER A 1 125 ? 26.232 -9.590 -5.414 1.00 42.38 125 SER A N 1
ATOM 949 C CA . SER A 1 125 ? 27.190 -8.492 -5.697 1.00 42.38 125 SER A CA 1
ATOM 950 C C . SER A 1 125 ? 27.391 -7.445 -4.593 1.00 42.38 125 SER A C 1
ATOM 952 O O . SER A 1 125 ? 28.092 -6.461 -4.809 1.00 42.38 125 SER A O 1
ATOM 954 N N . SER A 1 126 ? 26.859 -7.645 -3.384 1.00 45.50 126 SER A N 1
ATOM 955 C CA . SER A 1 126 ? 27.052 -6.685 -2.285 1.00 45.50 126 SER A CA 1
ATOM 956 C C . SER A 1 126 ? 27.204 -7.366 -0.926 1.00 45.50 126 SER A C 1
ATOM 958 O O . SER A 1 126 ? 26.286 -7.374 -0.104 1.00 45.50 126 SER A O 1
ATOM 960 N N . SER A 1 127 ? 28.406 -7.876 -0.656 1.00 44.56 127 SER A N 1
ATOM 961 C CA . SER A 1 127 ? 28.840 -8.378 0.658 1.00 44.56 127 SER A CA 1
ATOM 962 C C . SER A 1 127 ? 28.765 -7.321 1.782 1.00 44.56 127 SER A C 1
ATOM 964 O O . SER A 1 127 ? 28.864 -7.675 2.953 1.00 44.56 127 SER A O 1
ATOM 966 N N . SER A 1 128 ? 28.494 -6.047 1.456 1.00 48.22 128 SER A N 1
ATOM 967 C CA . SER A 1 128 ? 28.233 -4.956 2.414 1.00 48.22 128 SER A CA 1
ATOM 968 C C . SER A 1 128 ? 26.748 -4.741 2.776 1.00 48.22 128 SER A C 1
ATOM 970 O O . SER A 1 128 ? 26.465 -4.053 3.754 1.00 48.22 128 SER A O 1
ATOM 972 N N . SER A 1 129 ? 25.780 -5.345 2.066 1.00 58.81 129 SER A N 1
ATOM 973 C CA . SER A 1 129 ? 24.334 -5.125 2.318 1.00 58.81 129 SER A CA 1
ATOM 974 C C . SER A 1 129 ? 23.714 -6.057 3.368 1.00 58.81 129 SER A C 1
ATOM 976 O O . SER A 1 129 ? 22.596 -5.823 3.819 1.00 58.81 129 SER A O 1
ATOM 978 N N . SER A 1 130 ? 24.419 -7.106 3.809 1.00 71.38 130 SER A N 1
ATOM 979 C CA . SER A 1 130 ? 23.887 -8.079 4.786 1.00 71.38 130 SER A CA 1
ATOM 980 C C . SER A 1 130 ? 23.664 -7.474 6.177 1.00 71.38 130 SER A C 1
ATOM 982 O O . SER A 1 130 ? 22.668 -7.775 6.837 1.00 71.38 130 SER A O 1
ATOM 984 N N . SER A 1 131 ? 24.579 -6.617 6.640 1.00 81.12 131 SER A N 1
ATOM 985 C CA . SER A 1 131 ? 24.460 -5.981 7.959 1.00 81.12 131 SER A CA 1
ATOM 986 C C . SER A 1 131 ? 23.358 -4.920 7.971 1.00 81.12 131 SER A C 1
ATOM 988 O O . SER A 1 131 ? 22.505 -4.936 8.854 1.00 81.12 131 SER A O 1
ATOM 990 N N . LEU A 1 132 ? 23.308 -4.068 6.938 1.00 83.19 132 LEU A N 1
ATOM 991 C CA . LEU A 1 132 ? 22.273 -3.041 6.797 1.00 83.19 132 LEU A CA 1
ATOM 992 C C . LEU A 1 132 ? 20.877 -3.660 6.675 1.00 83.19 132 LEU A C 1
ATOM 994 O O . LEU A 1 132 ? 19.965 -3.234 7.372 1.00 83.19 132 LEU A O 1
ATOM 998 N N . ASN A 1 133 ? 20.709 -4.706 5.860 1.00 84.44 133 ASN A N 1
ATOM 999 C CA . ASN A 1 133 ? 19.415 -5.374 5.732 1.00 84.44 133 ASN A CA 1
ATOM 1000 C C . ASN A 1 133 ? 18.969 -5.999 7.057 1.00 84.44 133 ASN A C 1
ATOM 1002 O O . ASN A 1 133 ? 17.805 -5.849 7.420 1.00 84.44 133 ASN A O 1
ATOM 1006 N N . ARG A 1 134 ? 19.876 -6.644 7.808 1.00 85.81 134 ARG A N 1
ATOM 1007 C CA . ARG A 1 134 ? 19.574 -7.158 9.156 1.00 85.81 134 ARG A CA 1
ATOM 1008 C C . ARG A 1 134 ? 19.194 -6.039 10.121 1.00 85.81 134 ARG A C 1
ATOM 1010 O O . ARG A 1 134 ? 18.216 -6.183 10.844 1.00 85.81 134 ARG A O 1
ATOM 1017 N N . PHE A 1 135 ? 19.923 -4.926 10.101 1.00 89.38 135 PHE A N 1
ATOM 1018 C CA . PHE A 1 135 ? 19.606 -3.754 10.910 1.00 89.38 135 PHE A CA 1
ATOM 1019 C C . PHE A 1 135 ? 18.218 -3.192 10.574 1.00 89.38 135 PHE A C 1
ATOM 1021 O O . PHE A 1 135 ? 17.400 -3.034 11.472 1.00 89.38 135 PHE A O 1
ATOM 1028 N N . LEU A 1 136 ? 17.908 -2.976 9.292 1.00 87.62 136 LEU A N 1
ATOM 1029 C CA . LEU A 1 136 ? 16.600 -2.485 8.850 1.00 87.62 136 LEU A CA 1
ATOM 1030 C C . LEU A 1 136 ? 15.462 -3.443 9.226 1.00 87.62 136 LEU A C 1
ATOM 1032 O O . LEU A 1 136 ? 14.408 -2.987 9.653 1.00 87.62 136 LEU A O 1
ATOM 1036 N N . HIS A 1 137 ? 15.681 -4.759 9.132 1.00 88.06 137 HIS A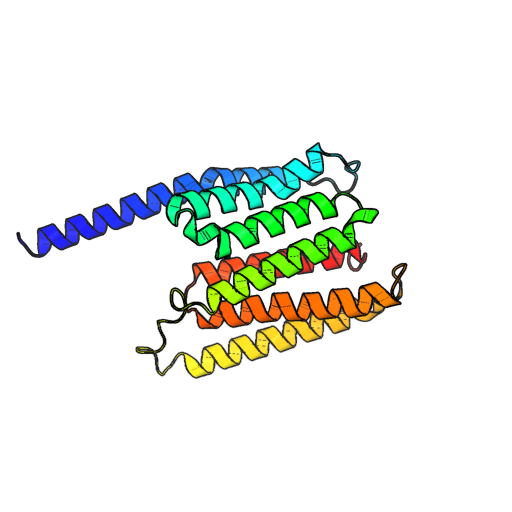 N 1
ATOM 1037 C CA . HIS A 1 137 ? 14.711 -5.752 9.606 1.00 88.06 137 HIS A CA 1
ATOM 1038 C C . HIS A 1 137 ? 14.464 -5.635 11.113 1.00 88.06 137 HIS A C 1
ATOM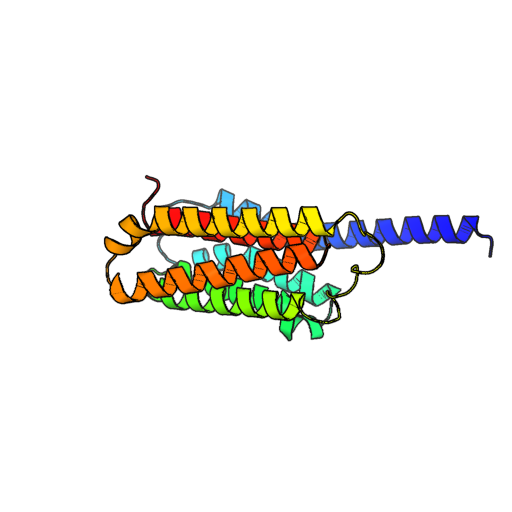 1040 O O . HIS A 1 137 ? 13.314 -5.643 11.541 1.00 88.06 137 HIS A O 1
ATOM 1046 N N . LEU A 1 138 ? 15.524 -5.513 11.920 1.00 90.69 138 LEU A N 1
ATOM 1047 C CA . LEU A 1 138 ? 15.392 -5.349 13.370 1.00 90.69 138 LEU A CA 1
ATOM 1048 C C . LEU A 1 138 ? 14.649 -4.061 13.719 1.00 90.69 138 LEU A C 1
ATOM 1050 O O . LEU A 1 138 ? 13.730 -4.097 14.532 1.00 90.69 138 LEU A O 1
ATOM 1054 N N . VAL A 1 139 ? 15.001 -2.947 13.072 1.00 92.62 139 VAL A N 1
ATOM 1055 C CA . VAL A 1 139 ? 14.303 -1.666 13.243 1.00 92.62 139 VAL A CA 1
ATOM 1056 C C . VAL A 1 139 ? 12.822 -1.822 12.912 1.00 92.62 139 VAL A C 1
ATOM 1058 O O . VAL A 1 139 ? 11.987 -1.413 13.709 1.00 92.62 139 VAL A O 1
ATOM 1061 N N . LEU A 1 140 ? 12.484 -2.463 11.792 1.00 92.00 140 LEU A N 1
ATOM 1062 C CA . LEU A 1 140 ? 11.099 -2.670 11.373 1.00 92.00 140 LEU A CA 1
ATOM 1063 C C . LEU A 1 140 ? 10.297 -3.489 12.397 1.00 92.00 140 LEU A C 1
ATOM 1065 O O . LEU A 1 140 ? 9.186 -3.107 12.752 1.00 92.00 140 LEU A O 1
ATOM 1069 N N . VAL A 1 141 ? 10.869 -4.585 12.905 1.00 90.69 141 VAL A N 1
ATOM 1070 C CA . VAL A 1 141 ? 10.218 -5.437 13.914 1.00 90.69 141 VAL A CA 1
ATOM 1071 C C . VAL A 1 141 ? 10.045 -4.697 15.239 1.00 90.69 141 VAL A C 1
ATOM 1073 O O . VAL A 1 141 ? 8.979 -4.779 15.845 1.00 90.69 141 VAL A O 1
ATOM 1076 N N . ILE A 1 142 ? 11.059 -3.947 15.682 1.00 93.62 142 ILE A N 1
ATOM 1077 C CA . ILE A 1 142 ? 10.986 -3.154 16.917 1.00 93.62 142 ILE A CA 1
ATOM 1078 C C . ILE A 1 142 ? 9.927 -2.059 16.783 1.00 93.62 142 ILE A C 1
ATOM 1080 O O . ILE A 1 142 ? 9.096 -1.913 17.674 1.00 93.62 142 ILE A O 1
ATOM 1084 N N . VAL A 1 143 ? 9.925 -1.315 15.675 1.00 92.88 143 VAL A N 1
ATOM 1085 C CA . VAL A 1 143 ? 8.953 -0.243 15.422 1.00 92.88 143 VAL A CA 1
ATOM 1086 C C . VAL A 1 143 ? 7.536 -0.808 15.325 1.00 92.88 143 VAL A C 1
ATOM 1088 O O . VAL A 1 143 ? 6.640 -0.290 15.985 1.00 92.88 143 VAL A O 1
ATOM 1091 N N . GLY A 1 144 ? 7.330 -1.895 14.575 1.00 89.56 144 GLY A N 1
ATOM 1092 C CA . GLY A 1 144 ? 6.025 -2.553 14.462 1.00 89.56 144 GLY A CA 1
ATOM 1093 C C . GLY A 1 144 ? 5.522 -3.097 15.802 1.00 89.56 144 GLY A C 1
ATOM 1094 O O . GLY A 1 144 ? 4.369 -2.874 16.169 1.00 89.56 144 GLY A O 1
ATOM 1095 N N . GLY A 1 145 ? 6.399 -3.741 16.578 1.00 90.75 145 GLY A N 1
ATOM 1096 C CA . GLY A 1 145 ? 6.078 -4.237 17.917 1.00 90.75 145 GLY A CA 1
ATOM 1097 C C . GLY A 1 145 ? 5.747 -3.112 18.899 1.00 90.75 145 GLY A C 1
ATOM 1098 O O . GLY A 1 145 ? 4.737 -3.182 19.596 1.00 90.75 145 GLY A O 1
ATOM 1099 N N . ALA A 1 146 ? 6.548 -2.044 18.916 1.00 92.69 146 ALA A N 1
ATOM 1100 C CA . ALA A 1 146 ? 6.298 -0.868 19.746 1.00 92.69 146 ALA A CA 1
ATOM 1101 C C . ALA A 1 146 ? 4.969 -0.190 19.382 1.00 92.69 146 ALA A C 1
ATOM 1103 O O . ALA A 1 146 ? 4.206 0.178 20.275 1.00 92.69 146 ALA A O 1
ATOM 1104 N N . PHE A 1 147 ? 4.658 -0.080 18.088 1.00 92.62 147 PHE A N 1
ATOM 1105 C CA . PHE A 1 147 ? 3.393 0.477 17.619 1.00 92.62 147 PHE A CA 1
ATOM 1106 C C . PHE A 1 147 ? 2.193 -0.372 18.060 1.00 92.62 147 PHE A C 1
ATOM 1108 O O . PHE A 1 147 ? 1.210 0.172 18.559 1.00 92.62 147 PHE A O 1
ATOM 1115 N N . TYR A 1 148 ? 2.273 -1.702 17.953 1.00 92.62 148 TYR A N 1
ATOM 1116 C CA . TYR A 1 148 ? 1.207 -2.587 18.429 1.00 92.62 148 TYR A CA 1
ATOM 1117 C C . TYR A 1 148 ? 1.005 -2.491 19.949 1.00 92.62 148 TYR A C 1
ATOM 1119 O O . TYR A 1 148 ? -0.130 -2.382 20.410 1.00 92.62 148 TYR A O 1
ATOM 1127 N N . ILE A 1 149 ? 2.090 -2.465 20.733 1.00 92.81 149 ILE A N 1
ATOM 1128 C CA . ILE A 1 149 ? 2.027 -2.279 22.195 1.00 92.81 149 ILE A CA 1
ATOM 1129 C C . ILE A 1 149 ? 1.373 -0.937 22.544 1.00 92.81 149 ILE A C 1
ATOM 1131 O O . ILE A 1 149 ? 0.556 -0.868 23.459 1.00 92.81 149 ILE A O 1
ATOM 1135 N N . TYR A 1 150 ? 1.697 0.121 21.800 1.00 93.12 150 TYR A N 1
ATOM 1136 C CA . TYR A 1 150 ? 1.081 1.434 21.967 1.00 93.12 150 TYR A CA 1
ATOM 1137 C C . TYR A 1 150 ? -0.421 1.429 21.635 1.00 93.12 150 TYR A C 1
ATOM 1139 O O . TYR A 1 150 ? -1.208 2.065 22.335 1.00 93.12 150 TYR A O 1
ATOM 1147 N N . LEU A 1 151 ? -0.834 0.677 20.610 1.00 90.25 151 LEU A N 1
ATOM 1148 C CA . LEU A 1 151 ? -2.232 0.556 20.191 1.00 90.25 151 LEU A CA 1
ATOM 1149 C C . LEU A 1 151 ? -3.065 -0.331 21.134 1.00 90.25 151 LEU A C 1
ATOM 1151 O O . LEU A 1 151 ? -4.265 -0.113 21.296 1.00 90.25 151 LEU A O 1
ATOM 1155 N N . PHE A 1 152 ? -2.436 -1.308 21.787 1.00 90.00 152 PHE A N 1
ATOM 1156 C CA . PHE A 1 152 ? -3.069 -2.309 22.650 1.00 90.00 152 PHE A CA 1
ATOM 1157 C C . PHE A 1 152 ? -4.109 -1.764 23.655 1.00 90.00 152 PHE A C 1
ATOM 1159 O O . PHE A 1 152 ? -5.238 -2.261 23.651 1.00 90.00 152 PHE A O 1
ATOM 1166 N N . PRO A 1 153 ? -3.830 -0.731 24.479 1.00 89.81 153 PRO A N 1
ATOM 1167 C CA . PRO A 1 153 ? -4.822 -0.200 25.420 1.00 89.81 153 PRO A CA 1
ATOM 1168 C C . PRO A 1 153 ? -6.041 0.447 24.741 1.00 89.81 153 PRO A C 1
ATOM 1170 O O . PRO A 1 153 ? -7.096 0.559 25.364 1.00 89.81 153 PRO A O 1
ATOM 1173 N N . PHE A 1 154 ? -5.921 0.885 23.485 1.00 88.62 154 PHE A N 1
ATOM 1174 C CA . PHE A 1 154 ? -7.036 1.431 22.706 1.00 88.62 154 PHE A CA 1
ATOM 1175 C C . PHE A 1 154 ? -7.867 0.315 22.068 1.00 88.62 154 PHE A C 1
ATOM 1177 O O . PHE A 1 154 ? -9.094 0.397 22.070 1.00 88.62 154 PHE A O 1
ATOM 1184 N N . LEU A 1 155 ? -7.220 -0.770 21.625 1.00 86.44 155 LEU A N 1
ATOM 1185 C CA . LEU A 1 155 ? -7.900 -1.979 21.141 1.00 86.44 155 LEU A CA 1
ATOM 1186 C C . LEU A 1 155 ? -8.788 -2.601 22.222 1.00 86.44 155 LEU A C 1
ATOM 1188 O O . LEU A 1 155 ? -9.914 -2.999 21.942 1.00 86.44 155 LEU A O 1
ATOM 1192 N N . GLN A 1 156 ? -8.315 -2.630 23.471 1.00 87.12 156 GLN A N 1
ATOM 1193 C CA . GLN A 1 156 ? -9.080 -3.181 24.595 1.00 87.12 156 GLN A CA 1
ATOM 1194 C C . GLN A 1 156 ? -10.348 -2.384 24.929 1.00 87.12 156 GLN A C 1
ATOM 1196 O O . GLN A 1 156 ? -11.285 -2.942 25.495 1.00 87.12 156 GLN A O 1
ATOM 1201 N N . LYS A 1 157 ? -10.391 -1.094 24.576 1.00 85.44 157 LYS A N 1
ATOM 1202 C CA . LYS A 1 157 ? -11.562 -0.227 24.774 1.00 85.44 157 LYS A CA 1
ATOM 1203 C C . LYS A 1 157 ? -12.592 -0.350 23.649 1.00 85.44 157 LYS A C 1
ATOM 1205 O O . LYS A 1 157 ? -13.707 0.144 23.804 1.00 85.44 157 LYS A O 1
ATOM 1210 N N . ALA A 1 158 ? -12.225 -0.953 22.518 1.00 83.19 158 ALA A N 1
ATOM 1211 C CA . ALA A 1 158 ? -13.117 -1.116 21.381 1.00 83.19 158 ALA A CA 1
ATOM 1212 C C . ALA A 1 158 ? -14.172 -2.210 21.649 1.00 83.19 158 ALA A C 1
ATOM 1214 O O . ALA A 1 158 ? -13.886 -3.189 22.346 1.00 83.19 158 ALA A O 1
ATOM 1215 N N . PRO A 1 159 ? -15.386 -2.088 21.082 1.00 74.56 159 PRO A N 1
ATOM 1216 C CA . PRO A 1 159 ? -16.360 -3.176 21.112 1.00 74.56 159 PRO A CA 1
ATOM 1217 C C . PRO A 1 159 ? -15.781 -4.404 20.389 1.00 74.56 159 PRO A C 1
ATOM 1219 O O . PRO A 1 159 ? -15.169 -4.250 19.338 1.00 74.56 159 PRO A O 1
ATOM 1222 N N . ASN A 1 160 ? -15.980 -5.616 20.922 1.00 81.62 160 ASN A N 1
ATOM 1223 C CA . ASN A 1 160 ? -15.411 -6.877 20.399 1.00 81.62 160 ASN A CA 1
ATOM 1224 C C . ASN A 1 160 ? -13.873 -6.990 20.492 1.00 81.62 160 ASN A C 1
ATOM 1226 O O . ASN A 1 160 ? -13.227 -7.582 19.620 1.00 81.62 160 ASN A O 1
ATOM 1230 N N . SER A 1 161 ? -13.281 -6.445 21.558 1.00 83.75 161 SER A N 1
ATOM 1231 C CA . SER A 1 161 ? -11.836 -6.493 21.823 1.00 83.75 161 SER A CA 1
ATOM 1232 C C . SER A 1 161 ? -11.245 -7.911 21.811 1.00 83.75 161 SER A C 1
ATOM 1234 O O . SER A 1 161 ? -10.107 -8.076 21.366 1.00 83.75 161 SER A O 1
ATOM 1236 N N . ASP A 1 162 ? -12.018 -8.930 22.198 1.00 86.94 162 ASP A N 1
ATOM 1237 C CA . ASP A 1 162 ? -11.603 -10.342 22.190 1.00 86.94 162 ASP A CA 1
ATOM 1238 C C . ASP A 1 162 ? -11.196 -10.845 20.796 1.00 86.94 162 ASP A C 1
ATOM 1240 O O . ASP A 1 162 ? -10.272 -11.646 20.670 1.00 86.94 162 ASP A O 1
ATOM 1244 N N . LEU A 1 163 ? -11.851 -10.352 19.738 1.00 88.25 163 LEU A N 1
ATOM 1245 C CA . LEU A 1 163 ? -11.564 -10.732 18.351 1.00 88.25 163 LEU A CA 1
ATOM 1246 C C . LEU A 1 163 ? -10.656 -9.713 17.647 1.00 88.25 163 LEU A C 1
ATOM 1248 O O . LEU A 1 163 ? -9.774 -10.089 16.874 1.00 88.25 163 LEU A O 1
ATOM 1252 N N . LEU A 1 164 ? -10.829 -8.423 17.942 1.00 88.81 164 LEU A N 1
ATOM 1253 C CA . LEU A 1 164 ? -10.031 -7.343 17.355 1.00 88.81 164 LEU A CA 1
ATOM 1254 C C . LEU A 1 164 ? -8.566 -7.390 17.782 1.00 88.81 164 LEU A C 1
ATOM 1256 O O . LEU A 1 164 ? -7.692 -7.181 16.948 1.00 88.81 164 LEU A O 1
ATOM 1260 N N . THR A 1 165 ? -8.283 -7.691 19.049 1.00 90.75 165 THR A N 1
ATOM 1261 C CA . THR A 1 165 ? -6.907 -7.735 19.565 1.00 90.75 165 THR A CA 1
ATOM 1262 C C . THR A 1 165 ? -6.049 -8.770 18.823 1.00 90.75 165 THR A C 1
ATOM 1264 O O . THR A 1 165 ? -5.033 -8.379 18.239 1.00 90.75 165 THR A O 1
ATOM 1267 N N . PRO A 1 166 ? -6.434 -10.063 18.751 1.00 91.94 166 PRO A N 1
ATOM 1268 C CA . PRO A 1 166 ? -5.667 -11.037 17.980 1.00 91.94 166 PRO A CA 1
ATOM 1269 C C . PRO A 1 166 ? -5.714 -10.760 16.471 1.00 91.94 166 PRO A C 1
ATOM 1271 O O . PRO A 1 166 ? -4.703 -10.956 15.801 1.00 91.94 166 PRO A O 1
ATOM 1274 N N . GLY A 1 167 ? -6.834 -10.262 15.930 1.00 92.44 167 GLY A N 1
ATOM 1275 C CA . GLY A 1 167 ? -6.958 -9.930 14.506 1.00 92.44 167 GLY A CA 1
ATOM 1276 C C . GLY A 1 167 ? -5.979 -8.841 14.059 1.00 92.44 167 GLY A C 1
ATOM 1277 O O . GLY A 1 167 ? -5.220 -9.036 13.109 1.00 92.44 167 GLY A O 1
ATOM 1278 N N . VAL A 1 168 ? -5.927 -7.729 14.797 1.00 92.50 168 VAL A N 1
ATOM 1279 C CA . VAL A 1 168 ? -4.980 -6.630 14.558 1.00 92.50 168 VAL A CA 1
ATOM 1280 C C . VAL A 1 168 ? -3.543 -7.102 14.782 1.00 92.50 168 VAL A C 1
ATOM 1282 O O . VAL A 1 168 ? -2.668 -6.769 13.989 1.00 92.50 168 VAL A O 1
ATOM 1285 N N . GLY A 1 169 ? -3.284 -7.933 15.797 1.00 93.00 169 GLY A N 1
ATOM 1286 C CA . GLY A 1 169 ? -1.960 -8.520 16.020 1.00 93.00 169 GLY A CA 1
ATOM 1287 C C . GLY A 1 169 ? -1.466 -9.355 14.832 1.00 93.00 169 GLY A C 1
ATOM 1288 O O . GLY A 1 169 ? -0.357 -9.136 14.342 1.00 93.00 169 GLY A O 1
ATOM 1289 N N . ILE A 1 170 ? -2.300 -10.264 14.315 1.00 94.19 170 ILE A N 1
ATOM 1290 C CA . ILE A 1 170 ? -1.989 -11.066 13.117 1.00 94.19 170 ILE A CA 1
ATOM 1291 C C . ILE A 1 170 ? -1.743 -10.150 11.917 1.00 94.19 170 ILE A C 1
ATOM 1293 O O . ILE A 1 170 ? -0.768 -10.328 11.188 1.00 94.19 170 ILE A O 1
ATOM 1297 N N . TYR A 1 171 ? -2.587 -9.137 11.737 1.00 94.44 171 TYR A N 1
ATOM 1298 C CA . TYR A 1 171 ? -2.432 -8.156 10.673 1.00 94.44 171 TYR A CA 1
ATOM 1299 C C . TYR A 1 171 ? -1.085 -7.413 10.744 1.00 94.44 171 TYR A C 1
ATOM 1301 O O . TYR A 1 171 ? -0.381 -7.321 9.736 1.00 94.44 171 TYR A O 1
ATOM 1309 N N . PHE A 1 172 ? -0.673 -6.963 11.936 1.00 93.25 172 PHE A N 1
ATOM 1310 C CA . PHE A 1 172 ? 0.629 -6.325 12.161 1.00 93.25 172 PHE A CA 1
ATOM 1311 C C . PHE A 1 172 ? 1.798 -7.236 11.795 1.00 93.25 172 PHE A C 1
ATOM 1313 O O . PHE A 1 172 ? 2.780 -6.784 11.200 1.00 93.25 172 PHE A O 1
ATOM 1320 N N . VAL A 1 173 ? 1.698 -8.527 12.111 1.00 94.44 173 VAL A N 1
ATOM 1321 C CA . VAL A 1 173 ? 2.712 -9.510 11.717 1.00 94.44 173 VAL A CA 1
ATOM 1322 C C . VAL A 1 173 ? 2.789 -9.621 10.194 1.00 94.44 173 VAL A C 1
ATOM 1324 O O . VAL A 1 173 ? 3.890 -9.590 9.646 1.00 94.44 173 VAL A O 1
ATOM 1327 N N . LEU A 1 174 ? 1.651 -9.686 9.498 1.00 95.50 174 LEU A N 1
ATOM 1328 C CA . LEU A 1 174 ? 1.607 -9.809 8.037 1.00 95.50 174 LEU A CA 1
ATOM 1329 C C . LEU A 1 174 ? 2.185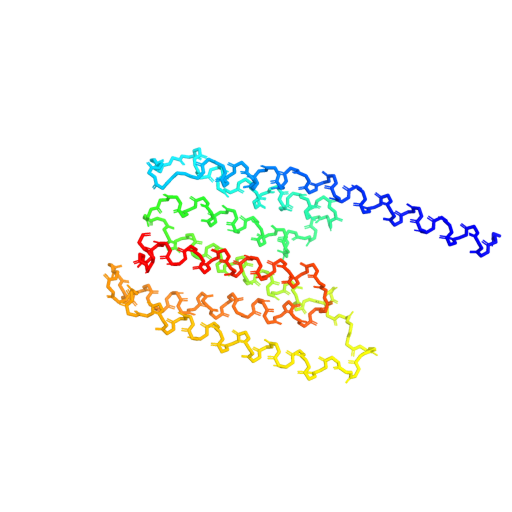 -8.587 7.319 1.00 95.50 174 LEU A C 1
ATOM 1331 O O . LEU A 1 174 ? 3.015 -8.740 6.422 1.00 95.50 174 LEU A O 1
ATOM 1335 N N . ILE A 1 175 ? 1.800 -7.376 7.721 1.00 94.56 175 ILE A N 1
ATOM 1336 C CA . ILE A 1 175 ? 2.310 -6.150 7.091 1.00 94.56 175 ILE A CA 1
ATOM 1337 C C . ILE A 1 175 ? 3.803 -5.937 7.384 1.00 94.56 175 ILE A C 1
ATOM 1339 O O . ILE A 1 175 ? 4.566 -5.528 6.505 1.00 94.56 175 ILE A O 1
ATOM 1343 N N . THR A 1 176 ? 4.256 -6.300 8.590 1.00 94.06 176 THR A N 1
ATOM 1344 C CA . THR A 1 176 ? 5.681 -6.278 8.960 1.00 94.06 176 THR A CA 1
ATOM 1345 C C . THR A 1 176 ? 6.469 -7.315 8.163 1.00 94.06 176 THR A C 1
ATOM 1347 O O . THR A 1 176 ? 7.552 -7.012 7.664 1.00 94.06 176 THR A O 1
ATOM 1350 N N . MET A 1 177 ? 5.919 -8.519 7.980 1.00 93.38 177 MET A N 1
ATOM 1351 C CA . MET A 1 177 ? 6.509 -9.564 7.141 1.00 93.38 177 MET A CA 1
ATOM 1352 C C . MET A 1 177 ? 6.646 -9.098 5.689 1.00 93.38 177 MET A C 1
ATOM 1354 O O . MET A 1 177 ? 7.718 -9.256 5.105 1.00 93.38 177 MET A O 1
ATOM 1358 N N . MET A 1 178 ? 5.606 -8.488 5.116 1.00 95.38 178 MET A N 1
ATOM 1359 C CA . MET A 1 178 ? 5.655 -7.934 3.763 1.00 95.38 178 MET A CA 1
ATOM 1360 C C . MET A 1 178 ? 6.794 -6.917 3.621 1.00 95.38 178 MET A C 1
ATOM 1362 O O . MET A 1 178 ? 7.608 -7.033 2.704 1.00 95.38 178 MET A O 1
ATOM 1366 N N . ALA A 1 179 ? 6.876 -5.932 4.519 1.00 94.12 179 ALA A N 1
ATOM 1367 C CA . ALA A 1 179 ? 7.914 -4.903 4.462 1.00 94.12 179 ALA A CA 1
ATOM 1368 C C . ALA A 1 179 ? 9.324 -5.477 4.706 1.00 94.12 179 ALA A C 1
ATOM 1370 O O . ALA A 1 179 ? 10.279 -5.075 4.039 1.00 94.12 179 ALA A O 1
ATOM 1371 N N . ALA A 1 180 ? 9.466 -6.484 5.572 1.00 91.88 180 ALA A N 1
ATOM 1372 C CA . ALA A 1 180 ? 10.718 -7.222 5.742 1.00 91.88 180 ALA A CA 1
ATOM 1373 C C . ALA A 1 180 ? 11.147 -7.911 4.433 1.00 91.88 180 ALA A C 1
ATOM 1375 O O . ALA A 1 180 ? 12.283 -7.767 3.975 1.00 91.88 180 ALA A O 1
ATOM 1376 N N . LEU A 1 181 ? 10.224 -8.606 3.766 1.00 91.56 181 LEU A N 1
ATOM 1377 C CA . LEU A 1 181 ? 10.494 -9.233 2.473 1.00 91.56 181 LEU A CA 1
ATOM 1378 C C . LEU A 1 181 ? 10.820 -8.200 1.389 1.00 91.56 181 LEU A C 1
ATOM 1380 O O . LEU A 1 181 ? 11.730 -8.437 0.596 1.00 91.56 181 LEU A O 1
ATOM 1384 N N . ALA A 1 182 ? 10.175 -7.032 1.400 1.00 91.38 182 ALA A N 1
ATOM 1385 C CA . ALA A 1 182 ? 10.486 -5.939 0.485 1.00 91.38 182 ALA A CA 1
ATOM 1386 C C . ALA A 1 182 ? 11.943 -5.457 0.626 1.00 91.38 182 ALA A C 1
ATOM 1388 O O . ALA A 1 182 ? 12.617 -5.276 -0.390 1.00 91.38 182 ALA A O 1
ATOM 1389 N N . ILE A 1 183 ? 12.478 -5.351 1.853 1.00 89.00 183 ILE A N 1
ATOM 1390 C CA . ILE A 1 183 ? 13.901 -5.031 2.100 1.00 89.00 183 ILE A CA 1
ATOM 1391 C C . ILE A 1 183 ? 14.816 -6.067 1.430 1.00 89.00 183 ILE A C 1
ATOM 1393 O O . ILE A 1 183 ? 15.835 -5.709 0.838 1.00 89.00 183 ILE A O 1
ATOM 1397 N N . ARG A 1 184 ? 14.455 -7.358 1.476 1.00 86.38 184 ARG A N 1
ATOM 1398 C CA . ARG A 1 184 ? 15.261 -8.435 0.871 1.00 86.38 184 ARG A CA 1
ATOM 1399 C C . ARG A 1 184 ? 15.328 -8.357 -0.652 1.00 86.38 184 ARG A C 1
ATOM 1401 O O . ARG A 1 184 ? 16.314 -8.827 -1.213 1.00 86.38 184 ARG A O 1
ATOM 1408 N N . THR A 1 185 ? 14.330 -7.760 -1.309 1.00 84.31 185 THR A N 1
ATOM 1409 C CA . THR A 1 185 ? 14.321 -7.621 -2.776 1.00 84.31 185 THR A CA 1
ATOM 1410 C C . THR A 1 185 ? 15.412 -6.678 -3.294 1.00 84.31 185 THR A C 1
ATOM 1412 O O . THR A 1 185 ? 15.793 -6.768 -4.458 1.00 84.31 185 THR A O 1
ATOM 1415 N N . GLY A 1 186 ? 15.906 -5.749 -2.462 1.00 77.56 186 GLY A N 1
ATOM 1416 C CA . GLY A 1 186 ? 16.874 -4.720 -2.864 1.00 77.56 186 GLY A CA 1
ATOM 1417 C C . GLY A 1 186 ? 16.332 -3.686 -3.863 1.00 77.56 186 GLY A C 1
ATOM 1418 O O . GLY A 1 186 ? 17.068 -2.802 -4.296 1.00 77.56 186 GLY A O 1
ATOM 1419 N N . GLN A 1 187 ? 15.051 -3.769 -4.232 1.00 83.94 187 GLN A N 1
ATOM 1420 C CA . GLN A 1 187 ? 14.417 -2.864 -5.183 1.00 83.94 187 GLN A CA 1
ATOM 1421 C C . GLN A 1 187 ? 13.791 -1.682 -4.445 1.00 83.94 187 GLN A C 1
ATOM 1423 O O . GLN A 1 187 ? 12.834 -1.844 -3.688 1.00 83.94 187 GLN A O 1
ATOM 1428 N N . VAL A 1 188 ? 14.296 -0.474 -4.710 1.00 86.06 188 VAL A N 1
ATOM 1429 C CA . VAL A 1 188 ? 13.840 0.756 -4.039 1.00 86.06 188 VAL A CA 1
ATOM 1430 C C . VAL A 1 188 ? 12.337 0.987 -4.217 1.00 86.06 188 VAL A C 1
ATOM 1432 O O . VAL A 1 188 ? 11.684 1.377 -3.260 1.00 86.06 188 VAL A O 1
ATOM 1435 N N . ALA A 1 189 ? 11.779 0.700 -5.399 1.00 85.69 189 ALA A N 1
ATOM 1436 C CA . ALA A 1 189 ? 10.346 0.861 -5.669 1.00 85.69 189 ALA A CA 1
ATOM 1437 C C . ALA A 1 189 ? 9.467 -0.092 -4.838 1.00 85.69 189 ALA A C 1
ATOM 1439 O O . ALA A 1 189 ? 8.415 0.300 -4.339 1.00 85.69 189 ALA A O 1
ATOM 1440 N N . THR A 1 190 ? 9.910 -1.338 -4.662 1.00 89.62 190 THR A N 1
ATOM 1441 C CA . THR A 1 190 ? 9.205 -2.343 -3.854 1.00 89.62 190 THR A CA 1
ATOM 1442 C C . THR A 1 190 ? 9.272 -1.986 -2.372 1.00 89.62 190 THR A C 1
ATOM 1444 O O . THR A 1 190 ? 8.261 -2.034 -1.672 1.00 89.62 190 THR A O 1
ATOM 1447 N N . LEU A 1 191 ? 10.448 -1.555 -1.904 1.00 90.56 191 LEU A N 1
ATOM 1448 C CA . LEU A 1 191 ? 10.635 -1.079 -0.538 1.00 90.56 191 LEU A CA 1
ATOM 1449 C C . LEU A 1 191 ? 9.775 0.157 -0.253 1.00 90.56 191 LEU A C 1
ATOM 1451 O O . LEU A 1 191 ? 9.020 0.154 0.717 1.00 90.56 191 LEU A O 1
ATOM 1455 N N . SER A 1 192 ? 9.841 1.187 -1.100 1.00 90.31 192 SER A N 1
ATOM 1456 C CA . SER A 1 192 ? 9.062 2.412 -0.906 1.00 90.31 192 SER A CA 1
ATOM 1457 C C . SER A 1 192 ? 7.560 2.138 -0.932 1.00 90.31 192 SER A C 1
ATOM 1459 O O . SER A 1 192 ? 6.856 2.618 -0.050 1.00 90.31 192 SER A O 1
ATOM 1461 N N . GLY A 1 193 ? 7.080 1.305 -1.861 1.00 91.50 193 GLY A N 1
ATOM 1462 C CA . GLY A 1 193 ? 5.685 0.868 -1.896 1.00 91.50 193 GLY A CA 1
ATOM 1463 C C . GLY A 1 193 ? 5.259 0.192 -0.592 1.00 91.50 193 GLY A C 1
ATOM 1464 O O . GLY A 1 193 ? 4.262 0.592 0.003 1.00 91.50 193 GLY A O 1
ATOM 1465 N N . SER A 1 194 ? 6.049 -0.766 -0.094 1.00 93.44 194 SER A N 1
ATOM 1466 C CA . SER A 1 194 ? 5.742 -1.467 1.162 1.00 93.44 194 SER A CA 1
ATOM 1467 C C . SER A 1 194 ? 5.688 -0.535 2.379 1.00 93.44 194 SER A C 1
ATOM 1469 O O . SER A 1 194 ? 4.818 -0.692 3.233 1.00 93.44 194 SER A O 1
ATOM 1471 N N . LEU A 1 195 ? 6.572 0.469 2.438 1.00 93.94 195 LEU A N 1
ATOM 1472 C CA . LEU A 1 195 ? 6.597 1.455 3.517 1.00 93.94 195 LEU A CA 1
ATOM 1473 C C . LEU A 1 195 ? 5.404 2.412 3.436 1.00 93.94 195 LEU A C 1
ATOM 1475 O O . LEU A 1 195 ? 4.818 2.728 4.466 1.00 93.94 195 LEU A O 1
ATOM 1479 N N . ILE A 1 196 ? 5.012 2.841 2.231 1.00 93.62 196 ILE A N 1
ATOM 1480 C CA . ILE A 1 196 ? 3.820 3.677 2.025 1.00 93.62 196 ILE A CA 1
ATOM 1481 C C . ILE A 1 196 ? 2.561 2.931 2.483 1.00 93.62 196 ILE A C 1
ATOM 1483 O O . ILE A 1 196 ? 1.765 3.506 3.222 1.00 93.62 196 ILE A O 1
ATOM 1487 N N . PHE A 1 197 ? 2.409 1.653 2.115 1.00 92.00 197 PHE A N 1
ATOM 1488 C CA . PHE A 1 197 ? 1.306 0.815 2.602 1.00 92.00 197 PHE A CA 1
ATOM 1489 C C . PHE A 1 197 ? 1.319 0.690 4.129 1.00 92.00 197 PHE A C 1
ATOM 1491 O O . PHE A 1 197 ? 0.303 0.922 4.774 1.00 92.00 197 PHE A O 1
ATOM 1498 N N . MET A 1 198 ? 2.485 0.426 4.724 1.00 93.88 198 MET A N 1
ATOM 1499 C CA . MET A 1 198 ? 2.620 0.339 6.179 1.00 93.88 198 MET A CA 1
ATOM 1500 C C . MET A 1 198 ? 2.232 1.634 6.904 1.00 93.88 198 MET A C 1
ATOM 1502 O O . MET A 1 198 ? 1.525 1.586 7.908 1.00 93.88 198 MET A O 1
ATOM 1506 N N . VAL A 1 199 ? 2.664 2.794 6.403 1.00 93.00 199 VAL A N 1
ATOM 1507 C CA . VAL A 1 199 ? 2.326 4.101 6.992 1.00 93.00 199 VAL A CA 1
ATOM 1508 C C . VAL A 1 199 ? 0.844 4.438 6.805 1.00 93.00 199 VAL A C 1
ATOM 1510 O O . VAL A 1 199 ? 0.228 4.992 7.718 1.00 93.00 199 VAL A O 1
ATOM 1513 N N . SER A 1 200 ? 0.264 4.089 5.653 1.00 91.44 200 SER A N 1
ATOM 1514 C CA . SER A 1 200 ? -1.171 4.230 5.384 1.00 91.44 200 SER A CA 1
ATOM 1515 C C . SER A 1 200 ? -2.000 3.445 6.403 1.00 91.44 200 SER A C 1
ATOM 1517 O O . SER A 1 200 ? -2.872 4.014 7.062 1.00 91.44 200 SER A O 1
ATOM 1519 N N . ASP A 1 201 ? -1.665 2.171 6.611 1.00 91.94 201 ASP A N 1
ATOM 1520 C CA . ASP A 1 201 ? -2.402 1.285 7.515 1.00 91.94 201 ASP A CA 1
ATOM 1521 C C . ASP A 1 201 ? -2.200 1.684 8.987 1.00 91.94 201 ASP A C 1
ATOM 1523 O O . ASP A 1 201 ? -3.139 1.636 9.783 1.00 91.94 201 ASP A O 1
ATOM 1527 N N . ALA A 1 202 ? -1.008 2.171 9.354 1.00 90.94 202 ALA A N 1
ATOM 1528 C CA . ALA A 1 202 ? -0.757 2.735 10.680 1.00 90.94 202 ALA A CA 1
ATOM 1529 C C . ALA A 1 202 ? -1.599 3.998 10.933 1.00 90.94 202 ALA A C 1
ATOM 1531 O O . ALA A 1 202 ? -2.195 4.141 12.000 1.00 90.94 202 ALA A O 1
ATOM 1532 N N . SER A 1 203 ? -1.690 4.893 9.945 1.00 90.12 203 SER A N 1
ATOM 1533 C CA . SER A 1 203 ? -2.503 6.113 10.031 1.00 90.12 203 SER A CA 1
ATOM 1534 C C . SER A 1 203 ? -3.991 5.780 10.160 1.00 90.12 203 SER A C 1
ATOM 1536 O O . SER A 1 203 ? -4.685 6.357 10.996 1.00 90.12 203 SER A O 1
ATOM 1538 N N . LEU A 1 204 ? -4.464 4.790 9.399 1.00 88.81 204 LEU A N 1
ATOM 1539 C CA . LEU A 1 204 ? -5.819 4.262 9.512 1.00 88.81 204 LEU A CA 1
ATOM 1540 C C . LEU A 1 204 ? -6.084 3.676 10.907 1.00 88.81 204 LEU A C 1
ATOM 1542 O O . LEU A 1 204 ? -7.117 3.974 11.501 1.00 88.81 204 LEU A O 1
ATOM 1546 N N . ALA A 1 205 ? -5.161 2.881 11.455 1.00 89.69 205 ALA A N 1
ATOM 1547 C CA . ALA A 1 205 ? -5.307 2.306 12.791 1.00 89.69 205 ALA A CA 1
ATOM 1548 C C . ALA A 1 205 ? -5.436 3.398 13.868 1.00 89.69 205 ALA A C 1
ATOM 1550 O O . ALA A 1 205 ? -6.311 3.312 14.729 1.00 89.69 205 ALA A O 1
ATOM 1551 N N . LEU A 1 206 ? -4.620 4.455 13.795 1.00 89.38 206 LEU A N 1
ATOM 1552 C CA . LEU A 1 206 ? -4.707 5.578 14.737 1.00 89.38 206 LEU A CA 1
ATOM 1553 C C . LEU A 1 206 ? -6.061 6.297 14.665 1.00 89.38 206 LEU A C 1
ATOM 1555 O O . LEU A 1 206 ? -6.599 6.667 15.709 1.00 89.38 206 LEU A O 1
ATOM 1559 N N . GLN A 1 207 ? -6.617 6.463 13.460 1.00 87.38 207 GLN A N 1
ATOM 1560 C CA . GLN A 1 207 ? -7.929 7.084 13.247 1.00 87.38 207 GLN A CA 1
ATOM 1561 C C . GLN A 1 207 ? -9.073 6.197 13.753 1.00 87.38 207 GLN A C 1
ATOM 1563 O O . GLN A 1 207 ? -9.925 6.653 14.514 1.00 87.38 207 GLN A O 1
ATOM 1568 N N . VAL A 1 208 ? -9.084 4.914 13.377 1.00 85.81 208 VAL A N 1
ATOM 1569 C CA . VAL A 1 208 ? -10.164 3.975 13.727 1.00 85.81 208 VAL A CA 1
ATOM 1570 C C . VAL A 1 208 ? -10.243 3.751 15.235 1.00 85.81 208 VAL A C 1
ATOM 1572 O O . VAL A 1 208 ? -11.334 3.746 15.805 1.00 85.81 208 VAL A O 1
ATOM 1575 N N . PHE A 1 209 ? -9.096 3.613 15.902 1.00 85.62 209 PHE A N 1
ATOM 1576 C CA . PHE A 1 209 ? -9.043 3.387 17.348 1.00 85.62 209 PHE A CA 1
ATOM 1577 C C . PHE A 1 209 ? -9.002 4.682 18.169 1.00 85.62 209 PHE A C 1
ATOM 1579 O O . PHE A 1 209 ? -8.799 4.620 19.382 1.00 85.62 209 PHE A O 1
ATOM 1586 N N . LYS A 1 210 ? -9.239 5.841 17.530 1.00 81.94 210 LYS A N 1
ATOM 1587 C CA . LYS A 1 210 ? -9.337 7.167 18.169 1.00 81.94 210 LYS A CA 1
ATOM 1588 C C . LYS A 1 210 ? -8.149 7.472 19.085 1.00 81.94 210 LYS A C 1
ATOM 1590 O O . LYS A 1 210 ? -8.306 7.961 20.203 1.00 81.94 210 LYS A O 1
ATOM 1595 N N . VAL A 1 211 ? -6.955 7.111 18.623 1.00 79.44 211 VAL A N 1
ATOM 1596 C CA . VAL A 1 211 ? -5.701 7.358 19.345 1.00 79.44 211 VAL A CA 1
ATOM 1597 C C . VAL A 1 211 ? -5.296 8.822 19.215 1.00 79.44 211 VAL A C 1
ATOM 1599 O O . VAL A 1 211 ? -4.773 9.416 20.155 1.00 79.44 211 VAL A O 1
ATOM 1602 N N . LEU A 1 212 ? -5.561 9.395 18.041 1.00 66.44 212 LEU A N 1
ATOM 1603 C CA . LEU A 1 212 ? -5.464 10.823 17.779 1.00 66.44 212 LEU A CA 1
ATOM 1604 C C . LEU A 1 212 ? -6.875 11.440 17.841 1.00 66.44 212 LEU A C 1
ATOM 1606 O O . LEU A 1 212 ? -7.831 10.754 17.463 1.00 66.44 212 LEU A O 1
ATOM 1610 N N . PRO A 1 213 ? -7.005 12.675 18.361 1.00 51.38 213 PRO A N 1
ATOM 1611 C CA . PRO A 1 213 ? -8.275 13.397 18.431 1.00 51.38 213 PRO A CA 1
ATOM 1612 C C . PRO A 1 213 ? -8.845 13.737 17.050 1.00 51.38 213 PRO A C 1
ATOM 1614 O O . PRO A 1 213 ? -8.049 13.895 16.095 1.00 51.38 213 PRO A O 1
#

pLDDT: mean 86.22, std 11.55, range [39.78, 96.88]

Sequence (213 aa):
MDILETDAYDKRRRRNMSCALLLSLLPFFLSSALYFYLWTPDLVPSVVSAGVKAAPTLLLATVVLSWNGGQSVLGVAGGLIFSAVGDCCLVWPELFIHGMGAFAVAHLLYSVTFLSSRYATYSSSSSSSSSLNRFLHLVLVIVGGAFYIYLFPFLQKAPNSDLLTPGVGIYFVLITMMAALAIRTGQVATLSGSLIFMVSDASLALQVFKVLP

InterPro domains:
  IPR012506 Lysoplasmalogenase-like [PF07947] (50-209)
  IPR012506 Lysoplasmalogenase-like [PTHR31885] (20-209)

Foldseek 3Di:
DDPVVVVVVVVVVVVVVVVVLVVLLVQLVVLVVVLVVPDDPPDQLDQVNLCSQLVSLLSVLVSCCVVVPPVCCQAQSVLSVLQSVLSSQVSDPVSNLVSLVSNLVSLVRLLVRLVDPVLQDPPPPPPPCPVVLVVVLVVLVVVLVVLLVVLLVLLCVDPPSVCSNVSVVSSSVSLSSSLSSLSNSVDPVSNVVSVVVVVVVSVVSCVVSVVDD

Organism: Poecilia formosa (NCBI:txid48698)